Protein AF-A0A3G9IFI9-F1 (afdb_monomer)

Mean predicted aligned error: 17.35 Å

Secondary structure (DSSP, 8-state):
-PPPEE----PPTT-TT--SPPGGGGB-TTS-HHHHHHHHHHHHTPEEEEE-SSPPBPTTT--B--SEEEE-SSEEEETTHHHHHHHH-B---HHHHHHHHHHHHHHHTSPP--HHHHTSPP--GGGTGGGSSS-----PPPPPS-----------PPPPHHHHHHHHHHHHHHSTT-HHHHHHHHTT-STT--PPPHHHHTTS-HHHHHHHHHHHHHHHHHHHHHHHT--

Organism: NCBI:txid1804624

pLDDT: mean 74.8, std 23.51, range [27.64, 98.62]

Structure (mmCIF, N/CA/C/O backbone):
data_AF-A0A3G9IFI9-F1
#
_entry.id   AF-A0A3G9IFI9-F1
#
loop_
_atom_site.group_PDB
_atom_site.id
_atom_site.type_symbol
_atom_site.label_atom_id
_atom_site.label_alt_id
_atom_site.label_comp_id
_atom_site.label_asym_id
_atom_site.label_entity_id
_atom_site.label_seq_id
_atom_site.pdbx_PDB_ins_code
_atom_site.Cartn_x
_atom_site.Cartn_y
_atom_site.Cartn_z
_atom_site.occupancy
_atom_site.B_iso_or_equiv
_atom_site.auth_seq_id
_atom_site.auth_comp_id
_atom_site.auth_asym_id
_atom_site.auth_atom_id
_atom_site.pdbx_PDB_model_num
ATOM 1 N N . MET A 1 1 ? 6.708 -20.722 15.792 1.00 55.25 1 MET A N 1
ATOM 2 C CA . MET A 1 1 ? 6.843 -19.311 15.381 1.00 55.25 1 MET A CA 1
ATOM 3 C C . MET A 1 1 ? 6.499 -19.267 13.911 1.00 55.25 1 MET A C 1
ATOM 5 O O . MET A 1 1 ? 6.960 -20.144 13.193 1.00 55.25 1 MET A O 1
ATOM 9 N N . THR A 1 2 ? 5.607 -18.372 13.504 1.00 77.94 2 THR A N 1
ATOM 10 C CA . THR A 1 2 ? 5.256 -18.193 12.093 1.00 77.94 2 THR A CA 1
ATOM 11 C C . THR A 1 2 ? 6.253 -17.209 11.498 1.00 77.94 2 THR A C 1
ATOM 13 O O . THR A 1 2 ? 6.377 -16.097 12.008 1.00 77.94 2 THR A O 1
ATOM 16 N N . ASP A 1 3 ? 6.990 -17.630 10.474 1.00 92.38 3 ASP A N 1
ATOM 17 C CA . ASP A 1 3 ? 7.971 -16.776 9.806 1.00 92.38 3 ASP A CA 1
ATOM 18 C C . ASP A 1 3 ? 7.266 -15.809 8.847 1.00 92.38 3 ASP A C 1
ATOM 20 O O . ASP A 1 3 ? 6.376 -16.204 8.090 1.00 92.38 3 ASP A O 1
ATOM 24 N N . LEU A 1 4 ? 7.673 -14.537 8.873 1.00 95.62 4 LEU A N 1
ATOM 25 C CA . LEU A 1 4 ? 7.168 -13.513 7.959 1.00 95.62 4 LEU A CA 1
ATOM 26 C C . LEU A 1 4 ? 7.816 -13.656 6.576 1.00 95.62 4 LEU A C 1
ATOM 28 O O . LEU A 1 4 ? 9.033 -13.814 6.461 1.00 95.62 4 LEU A O 1
ATOM 32 N N . ARG A 1 5 ? 7.008 -13.558 5.515 1.00 97.44 5 ARG A N 1
ATOM 33 C CA . ARG A 1 5 ? 7.460 -13.694 4.122 1.00 97.44 5 ARG A CA 1
ATOM 34 C C . ARG A 1 5 ? 7.738 -12.323 3.502 1.00 97.44 5 ARG A C 1
ATOM 36 O O . ARG A 1 5 ? 6.844 -11.487 3.417 1.00 97.44 5 ARG A O 1
ATOM 43 N N . LEU A 1 6 ? 8.960 -12.097 3.026 1.00 97.38 6 LEU A N 1
ATOM 44 C CA . LEU A 1 6 ? 9.307 -10.862 2.314 1.00 97.38 6 LEU A CA 1
ATOM 45 C C . LEU A 1 6 ? 8.691 -10.839 0.908 1.00 97.38 6 LEU A C 1
ATOM 47 O O . LEU A 1 6 ? 8.732 -11.841 0.193 1.00 97.38 6 LEU A O 1
ATOM 51 N N . ILE A 1 7 ? 8.185 -9.681 0.487 1.00 98.06 7 ILE A N 1
ATOM 52 C CA . ILE A 1 7 ? 7.698 -9.441 -0.876 1.00 98.06 7 ILE A CA 1
ATOM 53 C C . ILE A 1 7 ? 8.019 -8.012 -1.331 1.00 98.06 7 ILE A C 1
ATOM 55 O O . ILE A 1 7 ? 8.054 -7.082 -0.532 1.00 98.06 7 ILE A O 1
ATOM 59 N N . GLY A 1 8 ? 8.291 -7.835 -2.628 1.00 96.62 8 GLY A N 1
ATOM 60 C CA . GLY A 1 8 ? 8.548 -6.514 -3.212 1.00 96.62 8 GLY A CA 1
ATOM 61 C C . GLY A 1 8 ? 9.941 -5.943 -2.953 1.00 96.62 8 GLY A C 1
ATOM 62 O O . GLY A 1 8 ? 10.154 -4.741 -3.105 1.00 96.62 8 GLY A O 1
ATOM 63 N N . TYR A 1 9 ? 10.896 -6.793 -2.569 1.00 95.56 9 TYR A N 1
ATOM 64 C CA . TYR A 1 9 ? 12.300 -6.417 -2.452 1.00 95.56 9 TYR A CA 1
ATOM 65 C C . TYR A 1 9 ? 12.977 -6.565 -3.810 1.00 95.56 9 TYR A C 1
ATOM 67 O O . TYR A 1 9 ? 13.076 -7.657 -4.372 1.00 95.56 9 TYR A O 1
ATOM 75 N N . TRP A 1 10 ? 13.423 -5.430 -4.337 1.00 95.19 10 TRP A N 1
ATOM 76 C CA . TRP A 1 10 ? 13.965 -5.307 -5.682 1.00 95.19 10 TRP A CA 1
ATOM 77 C C . TRP A 1 10 ? 15.469 -5.067 -5.655 1.00 95.19 10 TRP A C 1
ATOM 79 O O . TRP A 1 10 ? 15.966 -4.309 -4.814 1.00 95.19 10 TRP A O 1
ATOM 89 N N . ARG A 1 11 ? 16.193 -5.628 -6.630 1.00 92.69 11 ARG A N 1
ATOM 90 C CA . ARG A 1 11 ? 17.611 -5.287 -6.812 1.00 92.69 11 ARG A CA 1
ATOM 91 C C . ARG A 1 11 ? 17.795 -3.812 -7.161 1.00 92.69 11 ARG A C 1
ATOM 93 O O . ARG A 1 11 ? 16.922 -3.182 -7.758 1.00 92.69 11 ARG A O 1
ATOM 100 N N . VAL A 1 12 ? 18.951 -3.262 -6.805 1.00 84.69 12 VAL A N 1
ATOM 101 C CA . VAL A 1 12 ? 19.363 -1.916 -7.222 1.00 84.69 12 VAL A CA 1
ATOM 102 C C . VAL A 1 12 ? 19.781 -1.949 -8.695 1.00 84.69 12 VAL A C 1
ATOM 104 O O . VAL A 1 12 ? 20.362 -2.928 -9.169 1.00 84.69 12 VAL A O 1
ATOM 107 N N . ASN A 1 13 ? 19.473 -0.885 -9.439 1.00 78.12 13 ASN A N 1
ATOM 108 C CA . ASN A 1 13 ? 19.883 -0.769 -10.837 1.00 78.12 13 ASN A CA 1
ATOM 109 C C . ASN A 1 13 ? 21.412 -0.781 -10.940 1.00 78.12 13 ASN A C 1
ATOM 111 O O . ASN A 1 13 ? 22.087 -0.013 -10.262 1.00 78.12 13 ASN A O 1
ATOM 115 N N . GLY A 1 14 ? 21.945 -1.653 -11.797 1.00 73.44 14 GLY A N 1
ATOM 116 C CA . GLY A 1 14 ? 23.389 -1.777 -11.998 1.00 73.44 14 GLY A CA 1
ATOM 117 C C . GLY A 1 14 ? 24.127 -2.589 -10.931 1.00 73.44 14 GLY A C 1
ATOM 118 O O . GLY A 1 14 ? 25.348 -2.653 -11.005 1.00 73.44 14 GLY A O 1
ATOM 119 N N . ASP A 1 15 ? 23.427 -3.230 -9.988 1.00 79.81 15 ASP A N 1
ATOM 120 C CA . ASP A 1 15 ? 24.024 -4.224 -9.091 1.00 79.81 15 ASP A CA 1
ATOM 121 C C . ASP A 1 15 ? 23.835 -5.646 -9.660 1.00 79.81 15 ASP A C 1
ATOM 123 O O . ASP A 1 15 ? 22.762 -6.241 -9.500 1.00 79.81 15 ASP A O 1
ATOM 127 N N . PRO A 1 16 ? 24.846 -6.211 -10.350 1.00 72.75 16 PRO A N 1
ATOM 128 C CA . PRO A 1 16 ? 24.762 -7.557 -10.906 1.00 72.75 16 PRO A CA 1
ATOM 129 C C . PRO A 1 16 ? 24.835 -8.658 -9.838 1.00 72.75 16 PRO A C 1
ATOM 131 O O . PRO A 1 16 ? 24.527 -9.805 -10.150 1.00 72.75 16 PRO A O 1
ATOM 134 N N . ASN A 1 17 ? 25.233 -8.336 -8.602 1.00 77.75 17 ASN A N 1
ATOM 135 C CA . ASN A 1 17 ? 25.440 -9.315 -7.532 1.00 77.75 17 ASN A CA 1
ATOM 136 C C . ASN A 1 17 ? 24.200 -9.507 -6.649 1.00 77.75 17 ASN A C 1
ATOM 138 O O . ASN A 1 17 ? 24.187 -10.374 -5.774 1.00 77.75 17 ASN A O 1
ATOM 142 N N . SER A 1 18 ? 23.150 -8.715 -6.863 1.00 86.44 18 SER A N 1
ATOM 143 C CA . SER A 1 18 ? 21.906 -8.848 -6.117 1.00 86.44 18 SER A CA 1
ATOM 144 C C . SER A 1 18 ? 21.111 -10.077 -6.564 1.00 86.44 18 SER A C 1
ATOM 146 O O . SER A 1 18 ? 20.780 -10.223 -7.741 1.00 86.44 18 SER A O 1
ATOM 148 N N . ALA A 1 19 ? 20.732 -10.925 -5.606 1.00 89.56 19 ALA A N 1
ATOM 149 C CA . ALA A 1 19 ? 19.839 -12.063 -5.838 1.00 89.56 19 ALA A CA 1
ATOM 150 C C . ALA A 1 19 ? 18.360 -11.656 -6.007 1.00 89.56 19 ALA A C 1
ATOM 152 O O . ALA A 1 19 ? 17.526 -12.494 -6.348 1.00 89.56 19 ALA A O 1
ATOM 153 N N . TYR A 1 20 ? 18.016 -10.386 -5.762 1.00 93.25 20 TYR A N 1
ATOM 154 C CA . TYR A 1 20 ? 16.643 -9.903 -5.884 1.00 93.25 20 TYR A CA 1
ATOM 155 C C . TYR A 1 20 ? 16.235 -9.681 -7.352 1.00 93.25 20 TYR A C 1
ATOM 157 O O . TYR A 1 20 ? 17.061 -9.302 -8.189 1.00 93.25 20 TYR A O 1
ATOM 165 N N . PRO A 1 21 ? 14.950 -9.872 -7.695 1.00 94.06 21 PRO A N 1
ATOM 166 C CA . PRO A 1 21 ? 14.456 -9.610 -9.040 1.00 94.06 21 PRO A CA 1
ATOM 167 C C . PRO A 1 21 ? 14.446 -8.111 -9.372 1.00 94.06 21 PRO A C 1
ATOM 169 O O . PRO A 1 21 ? 14.457 -7.243 -8.495 1.00 94.06 21 PRO A O 1
ATOM 172 N N . HIS A 1 22 ? 14.396 -7.803 -10.670 1.00 94.31 22 HIS A N 1
ATOM 173 C CA . HIS A 1 22 ? 14.100 -6.455 -11.155 1.00 94.31 22 HIS A CA 1
ATOM 174 C C . HIS A 1 22 ? 12.586 -6.305 -11.380 1.00 94.31 22 HIS A C 1
ATOM 176 O O . HIS A 1 22 ? 12.011 -7.159 -12.060 1.00 94.31 22 HIS A O 1
ATOM 182 N N . PRO A 1 23 ? 11.941 -5.220 -10.911 1.00 95.94 23 PRO A N 1
ATOM 183 C CA . PRO A 1 23 ? 10.486 -5.068 -10.989 1.00 95.94 23 PRO A CA 1
ATOM 184 C C . PRO A 1 23 ? 9.983 -4.955 -12.431 1.00 95.94 23 PRO A C 1
ATOM 186 O O . PRO A 1 23 ? 8.883 -5.388 -12.739 1.00 95.94 23 PRO A O 1
ATOM 189 N N . GLY A 1 24 ? 10.815 -4.457 -13.352 1.00 95.50 24 GLY A N 1
ATOM 190 C CA . GLY A 1 24 ? 10.468 -4.396 -14.776 1.00 95.50 24 GLY A CA 1
ATOM 191 C C . GLY A 1 24 ? 10.158 -5.757 -15.417 1.00 95.50 24 GLY A C 1
ATOM 192 O O . GLY A 1 24 ? 9.445 -5.801 -16.409 1.00 95.50 24 GLY A O 1
ATOM 193 N N . ALA A 1 25 ? 10.647 -6.867 -14.849 1.00 95.00 25 ALA A N 1
ATOM 194 C CA . ALA A 1 25 ? 10.330 -8.214 -15.339 1.00 95.00 25 ALA A CA 1
ATOM 195 C C . ALA A 1 25 ? 8.940 -8.715 -14.895 1.00 95.00 25 ALA A C 1
ATOM 197 O O . ALA A 1 25 ? 8.537 -9.808 -15.274 1.00 95.00 25 ALA A O 1
ATOM 198 N N . TRP A 1 26 ? 8.241 -7.932 -14.074 1.00 97.69 26 TRP A N 1
ATOM 199 C CA . TRP A 1 26 ? 6.966 -8.276 -13.449 1.00 97.69 26 TRP A CA 1
ATOM 200 C C . TRP A 1 26 ? 5.837 -7.345 -13.917 1.00 97.69 26 TRP A C 1
ATOM 202 O O . TRP A 1 26 ? 4.743 -7.382 -13.368 1.00 97.69 26 TRP A O 1
ATOM 212 N N . ILE A 1 27 ? 6.094 -6.488 -14.911 1.00 98.38 27 ILE A N 1
ATOM 213 C CA . ILE A 1 27 ? 5.086 -5.592 -15.488 1.00 98.38 27 ILE A CA 1
ATOM 214 C C . ILE A 1 27 ? 4.096 -6.416 -16.321 1.00 98.38 27 ILE A C 1
ATOM 216 O O . ILE A 1 27 ? 4.490 -7.067 -17.288 1.00 98.38 27 ILE A O 1
ATOM 220 N N . ASP A 1 28 ? 2.813 -6.333 -15.975 1.00 98.00 28 ASP A N 1
ATOM 221 C CA . ASP A 1 28 ? 1.697 -6.943 -16.698 1.00 98.00 28 ASP A CA 1
ATOM 222 C C . ASP A 1 28 ? 0.641 -5.870 -17.009 1.00 98.00 28 ASP A C 1
ATOM 224 O O . ASP A 1 28 ? -0.204 -5.532 -16.182 1.00 98.00 28 ASP A O 1
ATOM 228 N N . LEU A 1 29 ? 0.695 -5.313 -18.223 1.00 96.38 29 LEU A N 1
ATOM 229 C CA . LEU A 1 29 ? -0.259 -4.291 -18.678 1.00 96.38 29 LEU A CA 1
ATOM 230 C C . LEU A 1 29 ? -1.657 -4.857 -18.969 1.00 96.38 29 LEU A C 1
ATOM 232 O O . LEU A 1 29 ? -2.594 -4.082 -19.145 1.00 96.38 29 LEU A O 1
ATOM 236 N N . ALA A 1 30 ? -1.794 -6.183 -19.047 1.00 97.19 30 ALA A N 1
ATOM 237 C CA . ALA A 1 30 ? -3.074 -6.857 -19.223 1.00 97.19 30 ALA A CA 1
ATOM 238 C C . ALA A 1 30 ? -3.719 -7.240 -17.880 1.00 97.19 30 ALA A C 1
ATOM 240 O O . ALA A 1 30 ? -4.805 -7.822 -17.872 1.00 97.19 30 ALA A O 1
ATOM 241 N N . TRP A 1 31 ? -3.069 -6.928 -16.753 1.00 97.25 31 TRP A N 1
ATOM 242 C CA . TRP A 1 31 ? -3.613 -7.187 -15.429 1.00 97.25 31 TRP A CA 1
ATOM 243 C C . TRP A 1 31 ? -4.904 -6.391 -15.212 1.00 97.25 31 TRP A C 1
ATOM 245 O O . TRP A 1 31 ? -4.944 -5.177 -15.428 1.00 97.25 31 TRP A O 1
ATOM 255 N N . ASP A 1 32 ? -5.959 -7.088 -14.787 1.00 96.94 32 ASP A N 1
ATOM 256 C CA . ASP A 1 32 ? -7.260 -6.494 -14.501 1.00 96.94 32 ASP A CA 1
ATOM 257 C C . ASP A 1 32 ? -7.134 -5.292 -13.554 1.00 96.94 32 ASP A C 1
ATOM 259 O O . ASP A 1 32 ? -6.560 -5.374 -12.466 1.00 96.94 32 ASP A O 1
ATOM 263 N N . SER A 1 33 ? -7.690 -4.152 -13.972 1.00 95.44 33 SER A N 1
ATOM 264 C CA . SER A 1 33 ? -7.517 -2.890 -13.255 1.00 95.44 33 SER A CA 1
ATOM 265 C C . SER A 1 33 ? -8.184 -2.886 -11.883 1.00 95.44 33 SER A C 1
ATOM 267 O O . SER A 1 33 ? -7.732 -2.160 -11.000 1.00 95.44 33 SER A O 1
ATOM 269 N N . ARG A 1 34 ? -9.256 -3.669 -11.695 1.00 95.00 34 ARG A N 1
ATOM 270 C CA . ARG A 1 34 ? -9.962 -3.751 -10.414 1.00 95.00 34 ARG A CA 1
ATOM 271 C C . ARG A 1 34 ? -9.165 -4.593 -9.424 1.00 95.00 34 ARG A C 1
ATOM 273 O O . ARG A 1 34 ? -8.939 -4.129 -8.311 1.00 95.00 34 ARG A O 1
ATOM 280 N N . GLU A 1 35 ? -8.701 -5.776 -9.828 1.00 96.88 35 GLU A N 1
ATOM 281 C CA . GLU A 1 35 ? -7.815 -6.612 -9.005 1.00 96.88 35 GLU A CA 1
ATOM 282 C C . GLU A 1 35 ? -6.538 -5.846 -8.634 1.00 96.88 35 GLU A C 1
ATOM 284 O O . GLU A 1 35 ? -6.168 -5.787 -7.461 1.00 96.88 35 GLU A O 1
ATOM 289 N N . ARG A 1 36 ? -5.919 -5.163 -9.606 1.00 97.88 36 ARG A N 1
ATOM 290 C CA . ARG A 1 36 ? -4.747 -4.310 -9.374 1.00 97.88 36 ARG A CA 1
ATOM 291 C C . ARG A 1 36 ? -5.015 -3.226 -8.330 1.00 97.88 36 ARG A C 1
ATOM 293 O O . ARG A 1 36 ? -4.209 -3.060 -7.421 1.00 97.88 36 ARG A O 1
ATOM 300 N N . HIS A 1 37 ? -6.146 -2.526 -8.431 1.00 96.50 37 HIS A N 1
ATOM 301 C CA . HIS A 1 37 ? -6.514 -1.474 -7.482 1.00 96.50 37 HIS A CA 1
ATOM 302 C C . HIS A 1 37 ? -6.741 -2.013 -6.061 1.00 96.50 37 HIS A C 1
ATOM 304 O O . HIS A 1 37 ? -6.298 -1.396 -5.095 1.00 96.50 37 HIS A O 1
ATOM 310 N N . ILE A 1 38 ? -7.369 -3.187 -5.926 1.00 97.62 38 ILE A N 1
ATOM 311 C CA . ILE A 1 38 ? -7.525 -3.866 -4.629 1.00 97.62 38 ILE A CA 1
ATOM 312 C C . ILE A 1 38 ? -6.149 -4.177 -4.029 1.00 97.62 38 ILE A C 1
ATOM 314 O O . ILE A 1 38 ? -5.915 -3.912 -2.849 1.00 97.62 38 ILE A O 1
ATOM 318 N N . VAL A 1 39 ? -5.218 -4.695 -4.838 1.00 98.62 39 VAL A N 1
ATOM 319 C CA . VAL A 1 39 ? -3.860 -5.016 -4.381 1.00 98.62 39 VAL A CA 1
ATOM 320 C C . VAL A 1 39 ? -3.068 -3.764 -3.995 1.00 98.62 39 VAL A C 1
ATOM 322 O O . VAL A 1 39 ? -2.447 -3.753 -2.933 1.00 98.62 39 VAL A O 1
ATOM 325 N N . GLY A 1 40 ? -3.110 -2.703 -4.803 1.00 98.38 40 GLY A N 1
ATOM 326 C CA . GLY A 1 40 ? -2.456 -1.426 -4.496 1.00 98.38 40 GLY A CA 1
ATOM 327 C C . GLY A 1 40 ? -2.978 -0.802 -3.199 1.00 98.38 40 GLY A C 1
ATOM 328 O O . GLY A 1 40 ? -2.195 -0.485 -2.297 1.00 98.38 40 GLY A O 1
ATOM 329 N N . GLY A 1 41 ? -4.307 -0.741 -3.050 1.00 98.19 41 GLY A N 1
ATOM 330 C CA . GLY A 1 41 ? -4.973 -0.257 -1.841 1.00 98.19 41 GLY A CA 1
ATOM 331 C C . GLY A 1 41 ? -4.578 -1.054 -0.598 1.00 98.19 41 GLY A C 1
ATOM 332 O O . GLY A 1 41 ? -4.157 -0.471 0.402 1.00 98.19 41 GLY A O 1
ATOM 333 N N . TYR A 1 42 ? -4.609 -2.385 -0.683 1.00 98.50 42 TYR A N 1
ATOM 334 C CA . TYR A 1 42 ? -4.180 -3.267 0.401 1.00 98.50 42 TYR A CA 1
ATOM 335 C C . TYR A 1 42 ? -2.733 -3.003 0.842 1.00 98.50 42 TYR A C 1
ATOM 337 O O . TYR A 1 42 ? -2.455 -2.871 2.034 1.00 98.50 42 TYR A O 1
ATOM 345 N N . LEU A 1 43 ? -1.807 -2.890 -0.116 1.00 98.62 43 LEU A N 1
ATOM 346 C CA . LEU A 1 43 ? -0.393 -2.631 0.162 1.00 98.62 43 LEU A CA 1
ATOM 347 C C . LEU A 1 43 ? -0.175 -1.276 0.840 1.00 98.62 43 LEU A C 1
ATOM 349 O O . LEU A 1 43 ? 0.669 -1.184 1.731 1.00 98.62 43 LEU A O 1
ATOM 353 N N . SER A 1 44 ? -0.932 -0.251 0.438 1.00 97.88 44 SER A N 1
ATOM 354 C CA . SER A 1 44 ? -0.863 1.096 1.020 1.00 97.88 44 SER A CA 1
ATOM 355 C C . SER A 1 44 ? -1.427 1.183 2.444 1.00 97.88 44 SER A C 1
ATOM 357 O O . SER A 1 44 ? -1.020 2.051 3.209 1.00 97.88 44 SER A O 1
ATOM 359 N N . ALA A 1 45 ? -2.322 0.264 2.818 1.00 97.31 45 ALA A N 1
ATOM 360 C CA . ALA A 1 45 ? -3.008 0.239 4.110 1.00 97.31 45 ALA A CA 1
ATOM 361 C C . ALA A 1 45 ? -2.353 -0.709 5.136 1.00 97.31 45 ALA A C 1
ATOM 363 O O . ALA A 1 45 ? -2.956 -1.048 6.157 1.00 97.31 45 ALA A O 1
ATOM 364 N N . GLY A 1 46 ? -1.136 -1.185 4.858 1.00 97.38 46 GLY A N 1
ATOM 365 C CA . GLY A 1 46 ? -0.425 -2.113 5.731 1.00 97.38 46 GLY A CA 1
ATOM 366 C C . GLY A 1 46 ? -0.106 -1.529 7.112 1.00 97.38 46 GLY A C 1
ATOM 367 O O . GLY A 1 46 ? -0.006 -0.320 7.308 1.00 97.38 46 GLY A O 1
ATOM 368 N N . THR A 1 47 ? 0.090 -2.407 8.097 1.00 98.19 47 THR A N 1
ATOM 369 C CA . THR A 1 47 ? 0.531 -1.984 9.433 1.00 98.19 47 THR A CA 1
ATOM 370 C C . THR A 1 47 ? 2.020 -1.673 9.397 1.00 98.19 47 THR A C 1
ATOM 372 O O . THR A 1 47 ? 2.805 -2.512 8.960 1.00 98.19 47 THR A O 1
ATOM 375 N N . VAL A 1 48 ? 2.429 -0.502 9.892 1.00 98.06 48 VAL A N 1
ATOM 376 C CA . VAL A 1 48 ? 3.847 -0.125 9.983 1.00 98.06 48 VAL A CA 1
ATOM 377 C C . VAL A 1 48 ? 4.600 -1.135 10.850 1.00 98.06 48 VAL A C 1
ATOM 379 O O . VAL A 1 48 ? 4.339 -1.257 12.046 1.00 98.06 48 VAL A O 1
ATOM 382 N N . LEU A 1 49 ? 5.555 -1.843 10.249 1.00 97.56 49 LEU A N 1
ATOM 383 C CA . LEU A 1 49 ? 6.455 -2.753 10.948 1.00 97.56 49 LEU A CA 1
ATOM 384 C C . LEU A 1 49 ? 7.711 -2.016 11.421 1.00 97.56 49 LEU A C 1
ATOM 386 O O . LEU A 1 49 ? 8.115 -2.159 12.576 1.00 97.56 49 LEU A O 1
ATOM 390 N N . ARG A 1 50 ? 8.345 -1.246 10.525 1.00 96.75 50 ARG A N 1
ATOM 391 C CA . ARG A 1 50 ? 9.596 -0.505 10.769 1.00 96.75 50 ARG A CA 1
ATOM 392 C C . ARG A 1 50 ? 9.653 0.767 9.928 1.00 96.75 50 ARG A C 1
ATOM 394 O O . ARG A 1 50 ? 9.057 0.827 8.861 1.00 96.75 50 ARG A O 1
ATOM 401 N N . ALA A 1 51 ? 10.419 1.751 10.391 1.00 96.56 51 ALA A N 1
ATOM 402 C CA . ALA A 1 51 ? 10.720 2.978 9.659 1.00 96.56 51 ALA A CA 1
ATOM 403 C C . ALA A 1 51 ? 12.225 3.273 9.704 1.00 96.56 51 ALA A C 1
ATOM 405 O O . ALA A 1 51 ? 12.903 2.939 10.678 1.00 96.56 51 ALA A O 1
ATOM 406 N N . TYR A 1 52 ? 12.736 3.899 8.647 1.00 93.31 52 TYR A N 1
ATOM 407 C CA . TYR A 1 52 ? 14.154 4.179 8.438 1.00 93.31 52 TYR A CA 1
ATOM 408 C C . TYR A 1 52 ? 14.382 5.671 8.152 1.00 93.31 52 TYR A C 1
ATOM 410 O O . TYR A 1 52 ? 13.485 6.377 7.701 1.00 93.31 52 TYR A O 1
ATOM 418 N N . MET A 1 53 ? 15.603 6.167 8.381 1.00 90.38 53 MET A N 1
ATOM 419 C CA . MET A 1 53 ? 15.965 7.581 8.158 1.00 90.38 53 MET A CA 1
ATOM 420 C C . MET A 1 53 ? 16.419 7.873 6.713 1.00 90.38 53 MET A C 1
ATOM 422 O O . MET A 1 53 ? 17.302 8.698 6.490 1.00 90.38 53 MET A O 1
ATOM 426 N N . GLY A 1 54 ? 15.856 7.180 5.722 1.00 88.12 54 GLY A N 1
ATOM 427 C CA . GLY A 1 54 ? 16.222 7.343 4.314 1.00 88.12 54 GLY A CA 1
ATOM 428 C C . GLY A 1 54 ? 15.143 6.828 3.366 1.00 88.12 54 GLY A C 1
ATOM 429 O O . GLY A 1 54 ? 14.383 5.930 3.717 1.00 88.12 54 GLY A O 1
ATOM 430 N N . PHE A 1 55 ? 15.092 7.400 2.162 1.00 87.88 55 PHE A N 1
ATOM 431 C CA . PHE A 1 55 ? 14.112 7.034 1.139 1.00 87.88 55 PHE A CA 1
ATOM 432 C C . PHE A 1 55 ? 14.667 5.990 0.174 1.00 87.88 55 PHE A C 1
ATOM 434 O O . PHE A 1 55 ? 15.820 6.058 -0.257 1.00 87.88 55 PHE A O 1
ATOM 441 N N . SER A 1 56 ? 13.815 5.051 -0.219 1.00 87.81 56 SER A N 1
ATOM 442 C CA . SER A 1 56 ? 14.099 4.106 -1.295 1.00 87.81 56 SER A CA 1
ATOM 443 C C . SER A 1 56 ? 13.544 4.665 -2.610 1.00 87.81 56 SER A C 1
ATOM 445 O O . SER A 1 56 ? 12.358 4.963 -2.654 1.00 87.81 56 SER A O 1
ATOM 447 N N . PRO A 1 57 ? 14.324 4.833 -3.694 1.00 93.44 57 PRO A N 1
ATOM 448 C CA . PRO A 1 57 ? 13.785 5.322 -4.967 1.00 93.44 57 PRO A CA 1
ATOM 449 C C . PRO A 1 57 ? 13.057 4.219 -5.754 1.00 93.44 57 PRO A C 1
ATOM 451 O O . PRO A 1 57 ? 13.434 3.049 -5.704 1.00 93.44 57 PRO A O 1
ATOM 454 N N . CYS A 1 58 ? 12.046 4.549 -6.550 1.00 95.94 58 CYS A N 1
ATOM 455 C CA . CYS A 1 58 ? 11.446 3.603 -7.485 1.00 95.94 58 CYS A CA 1
ATOM 456 C C . CYS A 1 58 ? 12.484 3.172 -8.536 1.00 95.94 58 CYS A C 1
ATOM 458 O O . CYS A 1 58 ? 13.114 4.010 -9.176 1.00 95.94 58 CYS A O 1
ATOM 460 N N . ARG A 1 59 ? 12.662 1.863 -8.752 1.00 94.94 59 ARG A N 1
ATOM 461 C CA . ARG A 1 59 ? 13.645 1.330 -9.720 1.00 94.94 59 ARG A CA 1
ATOM 462 C C . ARG A 1 59 ? 13.229 1.543 -11.181 1.00 94.94 59 ARG A C 1
ATOM 464 O O . ARG A 1 59 ? 14.064 1.367 -12.064 1.00 94.94 59 ARG A O 1
ATOM 471 N N . ILE A 1 60 ? 11.971 1.919 -11.423 1.00 94.94 60 ILE A N 1
ATOM 472 C CA . ILE A 1 60 ? 11.411 2.166 -12.758 1.00 94.94 60 ILE A CA 1
ATOM 473 C C . ILE A 1 60 ? 11.416 3.668 -13.075 1.00 94.94 60 ILE A C 1
ATOM 475 O O . ILE A 1 60 ? 12.000 4.065 -14.078 1.00 94.94 60 ILE A O 1
ATOM 479 N N . CYS A 1 61 ? 10.818 4.511 -12.223 1.00 95.38 61 CYS A N 1
ATOM 480 C CA . CYS A 1 61 ? 10.676 5.950 -12.494 1.00 95.38 61 CYS A CA 1
ATOM 481 C C . CYS A 1 61 ? 11.580 6.873 -11.656 1.00 95.38 61 CYS A C 1
ATOM 483 O O . CYS A 1 61 ? 11.599 8.079 -11.886 1.00 95.38 61 CYS A O 1
ATOM 485 N N . GLY A 1 62 ? 12.309 6.343 -10.669 1.00 94.38 62 GLY A N 1
ATOM 486 C CA . GLY A 1 62 ? 13.257 7.106 -9.849 1.00 94.38 62 GLY A CA 1
ATOM 487 C C . GLY A 1 62 ? 12.654 7.968 -8.733 1.00 94.38 62 GLY A C 1
ATOM 488 O O . GLY A 1 62 ? 13.415 8.533 -7.953 1.00 94.38 62 GLY A O 1
ATOM 489 N N . ARG A 1 63 ? 11.323 8.072 -8.610 1.00 94.25 63 ARG A N 1
ATOM 490 C CA . ARG A 1 63 ? 10.673 8.859 -7.542 1.00 94.25 63 ARG A CA 1
ATOM 491 C C . ARG A 1 63 ? 10.961 8.289 -6.153 1.00 94.25 63 ARG A C 1
ATOM 493 O O . ARG A 1 63 ? 11.140 7.082 -6.010 1.00 94.25 63 ARG A O 1
ATOM 500 N N . ASN A 1 64 ? 10.953 9.137 -5.126 1.00 93.88 64 ASN A N 1
ATOM 501 C CA . ASN A 1 64 ? 11.022 8.677 -3.737 1.00 93.88 64 ASN A CA 1
ATOM 502 C C . ASN A 1 64 ? 9.837 7.750 -3.443 1.00 93.88 64 ASN A C 1
ATOM 504 O O . ASN A 1 64 ? 8.695 8.103 -3.723 1.00 93.88 64 ASN A O 1
ATOM 508 N N . ASN A 1 65 ? 10.124 6.572 -2.898 1.00 92.69 65 ASN A N 1
ATOM 509 C CA . ASN A 1 65 ? 9.194 5.451 -2.821 1.00 92.69 65 ASN A CA 1
ATOM 510 C C . ASN A 1 65 ? 9.153 4.851 -1.406 1.00 92.69 65 ASN A C 1
ATOM 512 O O . ASN A 1 65 ? 9.329 3.646 -1.209 1.00 92.69 65 ASN A O 1
ATOM 516 N N . GLY A 1 66 ? 8.966 5.733 -0.425 1.00 93.44 66 GLY A N 1
ATOM 517 C CA . GLY A 1 66 ? 8.813 5.384 0.984 1.00 93.44 66 GLY A CA 1
ATOM 518 C C . GLY A 1 66 ? 10.119 5.210 1.762 1.00 93.44 66 GLY A C 1
ATOM 519 O O . GLY A 1 66 ? 11.217 5.120 1.198 1.00 93.44 66 GLY A O 1
ATOM 520 N N . ALA A 1 67 ? 9.967 5.190 3.084 1.00 95.44 67 ALA A N 1
ATOM 521 C CA . ALA A 1 67 ? 11.019 5.012 4.086 1.00 95.44 67 ALA A CA 1
ATOM 522 C C . ALA A 1 67 ? 10.627 3.993 5.177 1.00 95.44 67 ALA A C 1
ATOM 524 O O . ALA A 1 67 ? 11.362 3.816 6.151 1.00 95.44 67 ALA A O 1
ATOM 525 N N . ALA A 1 68 ? 9.481 3.322 5.031 1.00 97.56 68 ALA A N 1
ATOM 526 C CA . ALA A 1 68 ? 8.989 2.318 5.967 1.00 97.56 68 ALA A CA 1
ATOM 527 C C . ALA A 1 68 ? 8.828 0.923 5.340 1.00 97.56 68 ALA A C 1
ATOM 529 O O . ALA A 1 68 ? 8.865 0.738 4.122 1.00 97.56 68 ALA A O 1
ATOM 530 N N . GLU A 1 69 ? 8.640 -0.066 6.210 1.00 98.25 69 GLU A N 1
ATOM 531 C CA . GLU A 1 69 ? 8.185 -1.416 5.889 1.00 98.25 69 GLU A CA 1
ATOM 532 C C . GLU A 1 69 ? 6.839 -1.661 6.561 1.00 98.25 69 GLU A C 1
ATOM 534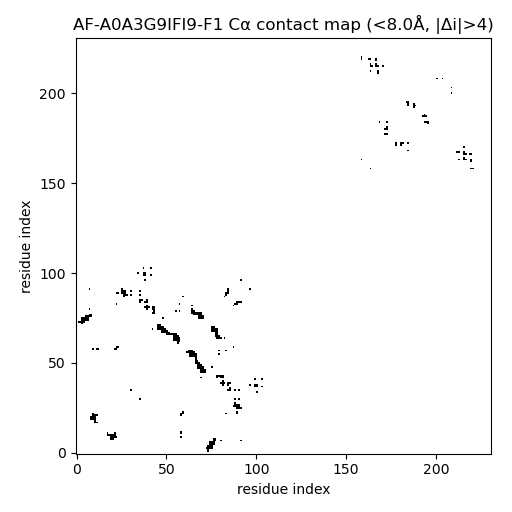 O O . GLU A 1 69 ? 6.654 -1.327 7.736 1.00 98.25 69 GLU A O 1
ATOM 539 N N . TYR A 1 70 ? 5.916 -2.264 5.822 1.00 98.62 70 TYR A N 1
ATOM 540 C CA . TYR A 1 70 ? 4.576 -2.615 6.267 1.00 98.62 70 TYR A CA 1
ATOM 541 C C . TYR A 1 70 ? 4.405 -4.133 6.372 1.00 98.62 70 TYR A C 1
ATOM 543 O O . TYR A 1 70 ? 5.180 -4.909 5.810 1.00 98.62 70 TYR A O 1
ATOM 551 N N . THR A 1 71 ? 3.384 -4.558 7.113 1.00 98.38 71 THR A N 1
ATOM 552 C CA . THR A 1 71 ? 3.011 -5.962 7.291 1.00 98.38 71 THR A CA 1
ATOM 553 C C . THR A 1 71 ? 1.505 -6.137 7.494 1.00 98.38 71 THR A C 1
ATOM 555 O O . THR A 1 71 ? 0.807 -5.217 7.923 1.00 98.38 71 THR A O 1
ATOM 558 N N . ASP A 1 72 ? 1.011 -7.349 7.247 1.00 97.50 72 ASP A N 1
ATOM 559 C CA . ASP A 1 72 ? -0.309 -7.836 7.672 1.00 97.50 72 ASP A CA 1
ATOM 560 C C . ASP A 1 72 ? -0.231 -8.989 8.692 1.00 97.50 72 ASP A C 1
ATOM 562 O O . ASP A 1 72 ? -1.244 -9.617 9.009 1.00 97.50 72 ASP A O 1
ATOM 566 N N . GLY A 1 73 ? 0.977 -9.300 9.174 1.00 96.62 73 GLY A N 1
ATOM 567 C CA . GLY A 1 73 ? 1.270 -10.451 10.028 1.00 96.62 73 GLY A CA 1
ATOM 568 C C . GLY A 1 73 ? 1.602 -11.750 9.280 1.00 96.62 73 GLY A C 1
ATOM 569 O O . GLY A 1 73 ? 1.927 -12.737 9.935 1.00 96.62 73 GLY A O 1
ATOM 570 N N . THR A 1 74 ? 1.562 -11.765 7.942 1.00 97.38 74 THR A N 1
ATOM 571 C CA . THR A 1 74 ? 1.998 -12.899 7.099 1.00 97.38 74 THR A CA 1
ATOM 572 C C . THR A 1 74 ? 3.128 -12.488 6.158 1.00 97.38 74 THR A C 1
ATOM 574 O O . THR A 1 74 ? 4.147 -13.177 6.056 1.00 97.38 74 THR A O 1
ATOM 577 N N . TYR A 1 75 ? 2.965 -11.345 5.494 1.00 98.50 75 TYR A N 1
ATOM 578 C CA . TYR A 1 75 ? 3.937 -10.758 4.583 1.00 98.50 75 TYR A CA 1
ATOM 579 C C . TYR A 1 75 ? 4.538 -9.481 5.160 1.00 98.50 75 TYR A C 1
ATOM 581 O O . TYR A 1 75 ? 3.936 -8.806 5.997 1.00 98.50 75 TYR A O 1
ATOM 589 N N . VAL A 1 76 ? 5.735 -9.145 4.689 1.00 98.44 76 VAL A N 1
ATOM 590 C CA . VAL A 1 76 ? 6.404 -7.869 4.946 1.00 98.44 76 VAL A CA 1
ATOM 591 C C . VAL A 1 76 ? 6.845 -7.282 3.620 1.00 98.44 76 VAL A C 1
ATOM 593 O O . VAL A 1 76 ? 7.410 -7.993 2.783 1.00 98.44 76 VAL A O 1
ATOM 596 N N . TRP A 1 77 ? 6.584 -5.994 3.429 1.00 98.44 77 TRP A N 1
ATOM 597 C CA . TRP A 1 77 ? 6.903 -5.293 2.194 1.00 98.44 77 TRP A CA 1
ATOM 598 C C . TRP A 1 77 ? 7.361 -3.856 2.441 1.00 98.44 77 TRP A C 1
ATOM 600 O O . TRP A 1 77 ? 6.970 -3.249 3.437 1.00 98.44 77 TRP A O 1
ATOM 610 N N . PRO A 1 78 ? 8.154 -3.270 1.529 1.00 97.94 78 PRO A N 1
ATOM 611 C CA . PRO A 1 78 ? 8.444 -1.842 1.558 1.00 97.94 78 PRO A CA 1
ATOM 612 C C . PRO A 1 78 ? 7.173 -1.016 1.326 1.00 97.94 78 PRO A C 1
ATOM 614 O O . PRO A 1 78 ? 6.375 -1.356 0.456 1.00 97.94 78 PRO A O 1
ATOM 617 N N . GLU A 1 79 ? 7.034 0.108 2.027 1.00 98.00 79 GLU A N 1
ATOM 618 C CA . GLU A 1 79 ? 5.935 1.080 1.883 1.00 98.00 79 GLU A CA 1
ATOM 619 C C . GLU A 1 79 ? 5.628 1.406 0.414 1.00 98.00 79 GLU A C 1
ATOM 621 O O . GLU A 1 79 ? 4.482 1.362 -0.024 1.00 98.00 79 GLU A O 1
ATOM 626 N N . GLY A 1 80 ? 6.668 1.644 -0.386 1.00 97.31 80 GLY A N 1
ATOM 627 C CA . GLY A 1 80 ? 6.532 1.960 -1.803 1.00 97.31 80 GLY A CA 1
ATOM 628 C C . GLY A 1 80 ? 6.159 0.790 -2.720 1.00 97.31 80 GLY A C 1
ATOM 629 O O . GLY A 1 80 ? 6.251 0.932 -3.940 1.00 97.31 80 GLY A O 1
ATOM 630 N N . LEU A 1 81 ? 5.805 -0.392 -2.205 1.00 98.56 81 LEU A N 1
ATOM 631 C CA . LEU A 1 81 ? 5.391 -1.508 -3.060 1.00 98.56 81 LEU A CA 1
ATOM 632 C C . LEU A 1 81 ? 4.086 -1.202 -3.814 1.00 98.56 81 LEU A C 1
ATOM 634 O O . LEU A 1 81 ? 3.972 -1.578 -4.980 1.00 98.56 81 LEU A O 1
ATOM 638 N N . SER A 1 82 ? 3.153 -0.471 -3.194 1.00 98.25 82 SER A N 1
ATOM 639 C CA . SER A 1 82 ? 1.900 -0.026 -3.831 1.00 98.25 82 SER A CA 1
ATOM 640 C C . SER A 1 82 ? 2.161 0.788 -5.100 1.00 98.25 82 SER A C 1
ATOM 642 O O . SER A 1 82 ? 1.583 0.503 -6.142 1.00 98.25 82 SER A O 1
ATOM 644 N N . HIS A 1 83 ? 3.136 1.699 -5.073 1.00 98.19 83 HIS A N 1
ATOM 645 C CA . HIS A 1 83 ? 3.525 2.498 -6.237 1.00 98.19 83 HIS A CA 1
ATOM 646 C C . HIS A 1 83 ? 3.926 1.640 -7.451 1.00 98.19 83 HIS A C 1
ATOM 648 O O . HIS A 1 83 ? 3.573 1.970 -8.580 1.00 98.19 83 HIS A O 1
ATOM 654 N N . TYR A 1 84 ? 4.625 0.515 -7.251 1.00 98.50 84 TYR A N 1
ATOM 655 C CA . TYR A 1 84 ? 4.952 -0.392 -8.360 1.00 98.50 84 TYR A CA 1
ATOM 656 C C . TYR A 1 84 ? 3.701 -1.043 -8.962 1.00 98.50 84 TYR A C 1
ATOM 658 O O . TYR A 1 84 ? 3.627 -1.227 -10.178 1.00 98.50 84 TYR A O 1
ATOM 666 N N . VAL A 1 85 ? 2.731 -1.400 -8.121 1.00 98.50 85 VAL A N 1
ATOM 667 C CA . VAL A 1 85 ? 1.462 -1.996 -8.551 1.00 98.50 85 VAL A CA 1
ATOM 668 C C . VAL A 1 85 ? 0.635 -0.963 -9.316 1.00 98.50 85 VAL A C 1
ATOM 670 O O . VAL A 1 85 ? 0.268 -1.212 -10.463 1.00 98.50 85 VAL A O 1
ATOM 673 N N . ASP A 1 86 ? 0.417 0.210 -8.729 1.00 97.62 86 ASP A N 1
ATOM 674 C CA . ASP A 1 86 ? -0.505 1.219 -9.251 1.00 97.62 86 ASP A CA 1
ATOM 675 C C . ASP A 1 86 ? 0.047 1.951 -10.482 1.00 97.62 86 ASP A C 1
ATOM 677 O O . ASP A 1 86 ? -0.631 2.039 -11.506 1.00 97.62 86 ASP A O 1
ATOM 681 N N . GLU A 1 87 ? 1.298 2.417 -10.425 1.00 97.75 87 GLU A N 1
ATOM 682 C CA . GLU A 1 87 ? 1.887 3.274 -11.468 1.00 97.75 87 GLU A CA 1
ATOM 683 C C . GLU A 1 87 ? 2.638 2.487 -12.546 1.00 97.75 87 GLU A C 1
ATOM 685 O O . GLU A 1 87 ? 2.893 2.986 -13.645 1.00 97.75 87 GLU A O 1
ATOM 690 N N . HIS A 1 88 ? 3.049 1.254 -12.241 1.00 98.12 88 HIS A N 1
ATOM 691 C CA . HIS A 1 88 ? 3.893 0.457 -13.134 1.00 98.12 88 HIS A CA 1
A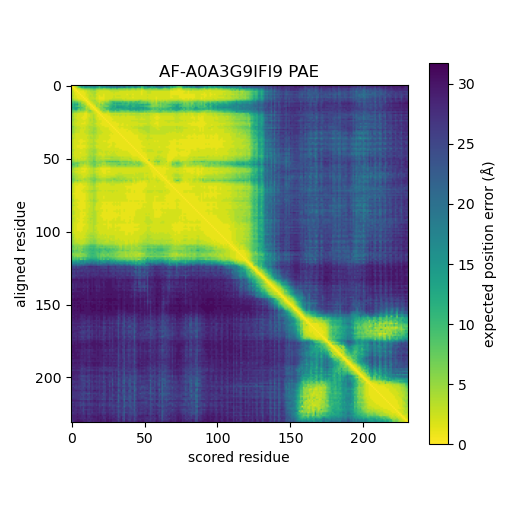TOM 692 C C . HIS A 1 88 ? 3.298 -0.900 -13.502 1.00 98.12 88 HIS A C 1
ATOM 694 O O . HIS A 1 88 ? 3.922 -1.635 -14.263 1.00 98.12 88 HIS A O 1
ATOM 700 N N . SER A 1 89 ? 2.086 -1.221 -13.031 1.00 98.31 89 SER A N 1
ATOM 701 C CA . SER A 1 89 ? 1.417 -2.501 -13.309 1.00 98.31 89 SER A CA 1
ATOM 702 C C . SER A 1 89 ? 2.288 -3.714 -12.977 1.00 98.31 89 SER A C 1
ATOM 704 O O . SER A 1 89 ? 2.246 -4.727 -13.672 1.00 98.31 89 SER A O 1
ATOM 706 N N . VAL A 1 90 ? 3.119 -3.610 -11.935 1.00 98.50 90 VAL A N 1
ATOM 707 C CA . VAL A 1 90 ? 3.936 -4.728 -11.458 1.00 98.50 90 VAL A CA 1
ATOM 708 C C . VAL A 1 90 ? 3.018 -5.742 -10.787 1.00 98.50 90 VAL A C 1
ATOM 710 O O . VAL A 1 90 ? 2.551 -5.520 -9.671 1.00 98.50 90 VAL A O 1
ATOM 713 N N . ARG A 1 91 ? 2.761 -6.860 -11.463 1.00 98.38 91 ARG A N 1
ATOM 714 C CA . ARG A 1 91 ? 1.915 -7.939 -10.962 1.00 98.38 91 ARG A CA 1
ATOM 715 C C . ARG A 1 91 ? 2.717 -8.880 -10.082 1.00 98.38 91 ARG A C 1
ATOM 717 O O . ARG A 1 91 ? 3.627 -9.552 -10.549 1.00 98.38 91 ARG A O 1
ATOM 724 N N . LEU A 1 92 ? 2.370 -8.908 -8.800 1.00 98.38 92 LEU A N 1
ATOM 725 C CA . LEU A 1 92 ? 3.004 -9.729 -7.764 1.00 98.38 92 LEU A CA 1
ATOM 726 C C . LEU A 1 92 ? 2.684 -11.232 -7.934 1.00 98.38 92 LEU A C 1
ATOM 728 O O . LEU A 1 92 ? 1.820 -11.576 -8.744 1.00 98.38 92 LEU A O 1
ATOM 732 N N . PRO A 1 93 ? 3.357 -12.151 -7.202 1.00 98.12 93 PRO A N 1
ATOM 733 C CA . PRO A 1 93 ? 3.091 -13.582 -7.323 1.00 98.12 93 PRO A CA 1
ATOM 734 C C . PRO A 1 93 ? 1.603 -13.897 -7.109 1.00 98.12 93 PRO A C 1
ATOM 736 O O . PRO A 1 93 ? 1.013 -13.340 -6.179 1.00 98.12 93 PRO A O 1
ATOM 739 N N . PRO A 1 94 ? 1.008 -14.822 -7.886 1.00 98.06 94 PRO A N 1
ATOM 740 C CA . PRO A 1 94 ? -0.412 -15.158 -7.765 1.00 98.06 94 PRO A CA 1
ATOM 741 C C . PRO A 1 94 ? -0.832 -15.531 -6.339 1.00 98.06 94 PRO A C 1
ATOM 743 O O . PRO A 1 94 ? -1.858 -15.068 -5.863 1.00 98.06 94 PRO A O 1
ATOM 746 N N . GLU A 1 95 ? 0.016 -16.262 -5.606 1.00 98.31 95 GLU A N 1
ATOM 747 C CA . GLU A 1 95 ? -0.246 -16.628 -4.204 1.00 98.31 95 GLU A CA 1
ATOM 748 C C . GLU A 1 95 ? -0.470 -15.418 -3.281 1.00 98.31 95 GLU A C 1
ATOM 750 O O . GLU A 1 95 ? -1.252 -15.498 -2.334 1.00 98.31 95 GLU A O 1
ATOM 755 N N . PHE A 1 96 ? 0.207 -14.298 -3.550 1.00 98.44 96 PHE A N 1
ATOM 756 C CA . PHE A 1 96 ? 0.046 -13.071 -2.784 1.00 98.44 96 PHE A CA 1
ATOM 757 C C . PHE A 1 96 ? -1.212 -12.325 -3.221 1.00 98.44 96 PHE A C 1
ATOM 759 O O . PHE A 1 96 ? -1.963 -11.860 -2.371 1.00 98.44 96 PHE A O 1
ATOM 766 N N . VAL A 1 97 ? -1.475 -12.251 -4.528 1.00 98.50 97 VAL A N 1
ATOM 767 C CA . VAL A 1 97 ? -2.699 -11.632 -5.061 1.00 98.50 97 VAL A CA 1
ATOM 768 C C . VAL A 1 97 ? -3.939 -12.336 -4.496 1.00 98.50 97 VAL A C 1
ATOM 770 O O . VAL A 1 97 ? -4.804 -11.677 -3.923 1.00 98.50 97 VAL A O 1
ATOM 773 N N . ASP A 1 98 ? -3.966 -13.670 -4.521 1.00 98.38 98 ASP A N 1
ATOM 774 C CA . ASP A 1 98 ? -5.046 -14.477 -3.943 1.00 98.38 98 ASP A CA 1
ATOM 775 C C . ASP A 1 98 ? -5.194 -14.262 -2.430 1.00 98.38 98 ASP A C 1
ATOM 777 O O . ASP A 1 98 ? -6.303 -14.274 -1.892 1.00 98.38 98 ASP A O 1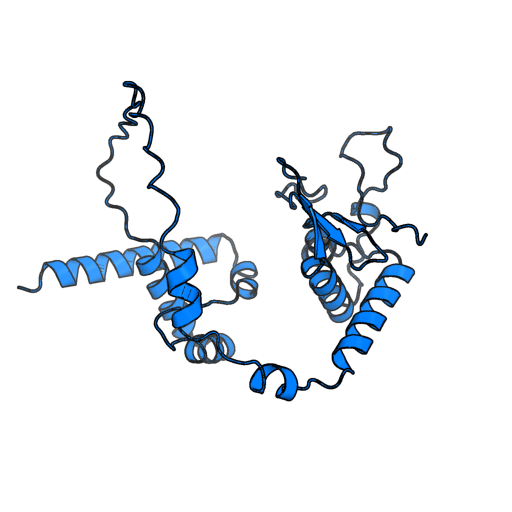
ATOM 781 N N . HIS A 1 99 ? -4.076 -14.100 -1.713 1.00 98.25 99 HIS A N 1
ATOM 782 C CA . HIS A 1 99 ? -4.082 -13.791 -0.281 1.00 98.25 99 HIS A CA 1
ATOM 783 C C . HIS A 1 99 ? -4.731 -12.435 0.000 1.00 98.25 99 HIS A C 1
ATOM 785 O O . HIS A 1 99 ? -5.579 -12.345 0.889 1.00 98.25 99 HIS A O 1
ATOM 791 N N . VAL A 1 100 ? -4.370 -11.411 -0.776 1.00 98.31 100 VAL A N 1
ATOM 792 C CA . VAL A 1 100 ? -4.933 -10.064 -0.657 1.00 98.31 100 VAL A CA 1
ATOM 793 C C . VAL A 1 100 ? -6.431 -10.073 -0.933 1.00 98.31 100 VAL A C 1
ATOM 795 O O . VAL A 1 100 ? -7.194 -9.627 -0.080 1.00 98.31 100 VAL A O 1
ATOM 798 N N . VAL A 1 101 ? -6.857 -10.629 -2.070 1.00 97.25 101 VAL A N 1
ATOM 799 C CA . VAL A 1 101 ? -8.277 -10.684 -2.455 1.00 97.25 101 VAL A CA 1
ATOM 800 C C . VAL A 1 101 ? -9.095 -11.394 -1.380 1.00 97.25 101 VAL A C 1
ATOM 802 O O . VAL A 1 101 ? -10.054 -10.829 -0.863 1.00 97.25 101 VAL A O 1
ATOM 805 N N . ARG A 1 102 ? -8.650 -12.575 -0.931 1.00 97.94 102 ARG A N 1
ATOM 806 C CA . ARG A 1 102 ? -9.338 -13.334 0.123 1.00 97.94 102 ARG A CA 1
ATOM 807 C C . ARG A 1 102 ? -9.461 -12.551 1.426 1.00 97.94 102 ARG A C 1
ATOM 809 O O . ARG A 1 102 ? -10.460 -12.680 2.128 1.00 97.94 102 ARG A O 1
ATOM 816 N N . ARG A 1 103 ? -8.430 -11.787 1.793 1.00 96.75 103 ARG A N 1
ATOM 817 C CA . ARG A 1 103 ? -8.436 -10.996 3.026 1.00 96.75 103 ARG A CA 1
ATOM 818 C C . ARG A 1 103 ? -9.355 -9.785 2.911 1.00 96.75 103 ARG A C 1
ATOM 820 O O . ARG A 1 103 ? -10.062 -9.505 3.875 1.00 96.75 103 ARG A O 1
ATOM 827 N N . SER A 1 104 ? -9.369 -9.114 1.764 1.00 94.81 104 SER A N 1
ATOM 828 C CA . SER A 1 104 ? -10.307 -8.027 1.474 1.00 94.81 104 SER A CA 1
ATOM 829 C C . SER A 1 104 ? -11.750 -8.527 1.523 1.00 94.81 104 SER A C 1
ATOM 831 O O . SER A 1 104 ? -12.534 -8.005 2.311 1.00 94.81 104 SER A O 1
ATOM 833 N N . ASP A 1 105 ? -12.064 -9.616 0.817 1.00 95.62 105 ASP A N 1
ATOM 834 C CA . ASP A 1 105 ? -13.396 -10.235 0.831 1.00 95.62 105 ASP A CA 1
ATOM 835 C C . ASP A 1 105 ? -13.822 -10.631 2.255 1.00 95.62 105 ASP A C 1
ATOM 837 O O . ASP A 1 105 ? -14.956 -10.399 2.675 1.00 95.62 105 ASP A O 1
ATOM 841 N N . ALA A 1 106 ? -12.902 -11.210 3.034 1.00 95.88 106 ALA A N 1
ATOM 842 C CA . ALA A 1 106 ? -13.180 -11.615 4.408 1.00 95.88 106 ALA A CA 1
ATOM 843 C C . ALA A 1 106 ? -13.472 -10.429 5.335 1.00 95.88 106 ALA A C 1
ATOM 845 O O . ALA A 1 106 ? -14.259 -10.598 6.266 1.00 95.88 106 ALA A O 1
ATOM 846 N N . LEU A 1 107 ? -12.840 -9.269 5.113 1.00 93.25 107 LEU A N 1
ATOM 847 C CA . LEU A 1 107 ? -13.095 -8.037 5.863 1.00 93.25 107 LEU A CA 1
ATOM 848 C C . LEU A 1 107 ? -14.421 -7.394 5.449 1.00 93.25 107 LEU A C 1
ATOM 850 O O . LEU A 1 107 ? -15.196 -7.011 6.320 1.00 93.25 107 LEU A O 1
ATOM 854 N N . GLU A 1 108 ? -14.702 -7.322 4.147 1.00 93.50 108 GLU A N 1
ATOM 855 C CA . GLU A 1 108 ? -15.966 -6.793 3.616 1.00 93.50 108 GLU A CA 1
ATOM 856 C C . GLU A 1 108 ? -17.179 -7.611 4.076 1.00 93.50 108 GLU A C 1
ATOM 858 O O . GLU A 1 108 ? -18.258 -7.061 4.285 1.00 93.50 108 GLU A O 1
ATOM 863 N N . ALA A 1 109 ? -17.001 -8.918 4.283 1.00 95.88 109 ALA A N 1
ATOM 864 C CA . ALA A 1 109 ? -18.048 -9.807 4.773 1.00 95.88 109 ALA A CA 1
ATOM 865 C C . ALA A 1 109 ? -18.304 -9.720 6.293 1.00 95.88 109 ALA A C 1
ATOM 867 O O . ALA A 1 109 ? -19.237 -10.364 6.776 1.00 95.88 109 ALA A O 1
ATOM 868 N N . GLN A 1 110 ? -17.491 -8.988 7.068 1.00 96.19 110 GLN A N 1
ATOM 869 C CA . GLN A 1 110 ? -17.695 -8.880 8.517 1.00 96.19 110 GLN A CA 1
ATOM 870 C C . GLN A 1 110 ? -18.881 -7.976 8.863 1.00 96.19 110 GLN A C 1
ATOM 872 O O . GLN A 1 110 ? -19.086 -6.919 8.267 1.00 96.19 110 GLN A O 1
ATOM 877 N N . GLU A 1 111 ? -19.618 -8.343 9.911 1.00 95.75 111 GLU A N 1
ATOM 878 C CA . GLU A 1 111 ? -20.624 -7.457 10.494 1.00 95.75 111 GLU A CA 1
ATOM 879 C C . GLU A 1 111 ? -19.956 -6.336 11.302 1.00 95.75 111 GLU A C 1
ATOM 881 O O . GLU A 1 111 ? -19.143 -6.580 12.198 1.00 95.75 111 GLU A O 1
ATOM 886 N N . VAL A 1 112 ? -20.330 -5.088 11.014 1.00 94.44 112 VAL A N 1
ATOM 887 C CA . VAL A 1 112 ? -19.845 -3.912 11.745 1.00 94.44 112 VAL A CA 1
ATOM 888 C C . VAL A 1 112 ? -20.842 -3.552 12.846 1.00 94.44 112 VAL A C 1
ATOM 890 O O . VAL A 1 112 ? -21.981 -3.179 12.570 1.00 94.44 112 VAL A O 1
ATOM 893 N N . SER A 1 113 ? -20.403 -3.629 14.104 1.00 94.44 113 SER A N 1
ATOM 894 C CA . SER A 1 113 ? -21.199 -3.244 15.276 1.00 94.44 113 SER A CA 1
ATOM 895 C C . SER A 1 113 ? -20.686 -1.939 15.875 1.00 94.44 113 SER A C 1
ATOM 897 O O . SER A 1 113 ? -19.551 -1.866 16.345 1.00 94.44 113 SER A O 1
ATOM 899 N N . ASP A 1 114 ? -21.536 -0.913 15.917 1.00 95.56 114 ASP A N 1
ATOM 900 C CA . ASP A 1 114 ? -21.214 0.367 16.563 1.00 95.56 114 ASP A CA 1
ATOM 901 C C . ASP A 1 114 ? -21.539 0.382 18.070 1.00 95.56 114 ASP A C 1
ATOM 903 O O . ASP A 1 114 ? -21.096 1.270 18.802 1.00 95.56 114 ASP A O 1
ATOM 907 N N . SER A 1 115 ? -22.279 -0.622 18.550 1.00 95.69 115 SER A N 1
ATOM 908 C CA . SER A 1 115 ? -22.780 -0.690 19.927 1.00 95.69 115 SER A CA 1
ATOM 909 C C . SER A 1 115 ? -21.655 -0.688 20.962 1.00 95.69 115 SER A C 1
ATOM 911 O O . SER A 1 115 ? -21.761 -0.011 21.984 1.00 95.69 115 SER A O 1
ATOM 913 N N . TRP A 1 116 ? -20.543 -1.378 20.682 1.00 92.50 116 TRP A N 1
ATOM 914 C CA . TRP A 1 116 ? -19.361 -1.353 21.543 1.00 92.50 116 TRP A CA 1
ATOM 915 C C . TRP A 1 116 ? -18.812 0.068 21.694 1.00 92.50 116 TRP A C 1
ATOM 917 O O . TRP A 1 116 ? -18.533 0.489 22.815 1.00 92.50 116 TRP A O 1
ATOM 927 N N . TRP A 1 117 ? -18.706 0.822 20.594 1.00 94.06 117 TRP A N 1
ATOM 928 C CA . TRP A 1 117 ? -18.188 2.190 20.612 1.00 94.06 117 TRP A CA 1
ATOM 929 C C . TRP A 1 117 ? -19.138 3.152 21.332 1.00 94.06 117 TRP A C 1
ATOM 931 O O . TRP A 1 117 ? -18.706 3.921 22.187 1.00 94.06 117 TRP A O 1
ATOM 941 N N . ARG A 1 118 ? -20.447 3.060 21.063 1.00 94.19 118 ARG A N 1
ATOM 942 C CA . ARG A 1 118 ? -21.473 3.898 21.715 1.00 94.19 118 ARG A CA 1
ATOM 943 C C . ARG A 1 118 ? -21.547 3.707 23.229 1.00 94.19 118 ARG A C 1
ATOM 945 O O . ARG A 1 118 ? -21.981 4.616 23.929 1.00 94.19 118 ARG A O 1
ATOM 952 N N . ASN A 1 119 ? -21.128 2.543 23.719 1.00 94.62 119 ASN A N 1
ATOM 953 C CA . ASN A 1 119 ? -21.128 2.208 25.139 1.00 94.62 119 ASN A CA 1
ATOM 954 C C . ASN A 1 119 ? -19.787 2.500 25.836 1.00 94.62 119 ASN A C 1
ATOM 956 O O . ASN A 1 119 ? -19.649 2.194 27.022 1.00 94.62 119 ASN A O 1
ATOM 960 N N . GLN A 1 120 ? -18.795 3.077 25.143 1.00 92.94 120 GLN A N 1
ATOM 961 C CA . GLN A 1 120 ? -17.554 3.490 25.795 1.00 92.94 120 GLN A CA 1
ATOM 962 C C . GLN A 1 120 ? -17.814 4.697 26.705 1.00 92.94 120 GLN A C 1
ATOM 964 O O . GLN A 1 120 ? -18.412 5.682 26.264 1.00 92.94 120 GLN A O 1
ATOM 969 N N . PRO A 1 121 ? -17.367 4.668 27.973 1.00 89.94 121 PRO A N 1
ATOM 970 C CA . PRO A 1 121 ? -17.520 5.814 28.851 1.00 89.94 121 PRO A CA 1
ATOM 971 C C . PRO A 1 121 ? -16.687 6.985 28.323 1.00 89.94 121 PRO A C 1
ATOM 973 O O . PRO A 1 121 ? -15.493 6.843 28.046 1.00 89.94 121 PRO A O 1
ATOM 976 N N . ALA A 1 122 ? -17.302 8.165 28.230 1.00 84.69 122 ALA A N 1
ATOM 977 C CA . ALA A 1 122 ? -16.549 9.392 28.024 1.00 84.69 122 ALA A CA 1
ATOM 978 C C . ALA A 1 122 ? -15.575 9.576 29.198 1.00 84.69 122 ALA A C 1
ATOM 980 O O . ALA A 1 122 ? -15.955 9.420 30.362 1.00 84.69 122 ALA A O 1
ATOM 981 N N . ARG A 1 123 ? -14.316 9.921 28.910 1.00 80.88 123 ARG A N 1
ATOM 982 C CA . ARG A 1 123 ? -13.394 10.349 29.966 1.00 80.88 123 ARG A CA 1
ATOM 983 C C . ARG A 1 123 ? -13.926 11.664 30.536 1.00 80.88 123 ARG A C 1
ATOM 985 O O . ARG A 1 123 ? -13.936 12.674 29.842 1.00 80.88 123 ARG A O 1
ATOM 992 N N . THR A 1 124 ? -14.403 11.649 31.776 1.00 74.62 124 THR A N 1
ATOM 993 C CA . THR A 1 124 ? -14.825 12.865 32.486 1.00 74.62 124 THR A CA 1
ATOM 994 C C . THR A 1 124 ? -13.624 13.770 32.778 1.00 74.62 124 THR A C 1
ATOM 996 O O . THR A 1 124 ? -12.538 13.269 33.078 1.00 74.62 124 THR A O 1
ATOM 999 N N . GLU A 1 125 ? -13.829 15.092 32.763 1.00 58.91 125 GLU A N 1
ATOM 1000 C CA . GLU A 1 125 ? -12.809 16.134 33.016 1.00 58.91 125 GLU A CA 1
ATOM 1001 C C . GLU A 1 125 ? -11.951 15.896 34.270 1.00 58.91 125 GLU A C 1
ATOM 1003 O O . GLU A 1 125 ? -10.770 16.240 34.28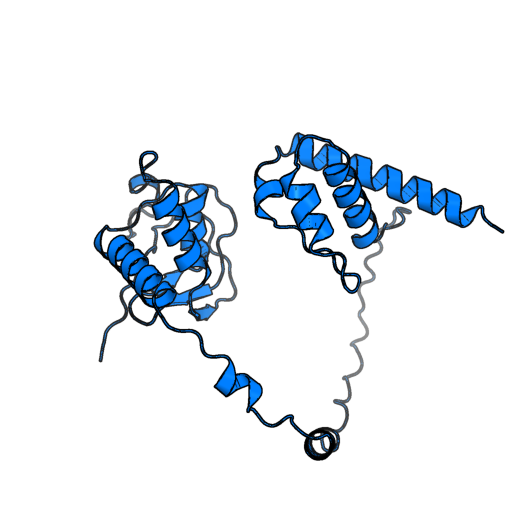0 1.00 58.91 125 GLU A O 1
ATOM 1008 N N . ALA A 1 126 ? -12.490 15.233 35.299 1.00 58.25 126 ALA A N 1
ATOM 1009 C CA . ALA A 1 126 ? -11.770 14.926 36.536 1.00 58.25 126 ALA A CA 1
ATOM 1010 C C . ALA A 1 126 ? -10.477 14.103 36.333 1.00 58.25 126 ALA A C 1
ATOM 1012 O O . ALA A 1 126 ? -9.581 14.161 37.171 1.00 58.25 126 ALA A O 1
ATOM 1013 N N . THR A 1 127 ? -10.344 13.355 35.230 1.00 53.62 127 THR A N 1
ATOM 1014 C CA . THR A 1 127 ? -9.123 12.588 34.914 1.00 53.62 127 THR A CA 1
ATOM 1015 C C . THR A 1 127 ? -8.097 13.402 34.114 1.00 53.62 127 THR A C 1
ATOM 1017 O O . THR A 1 127 ? -6.913 13.079 34.143 1.00 53.62 127 THR A O 1
ATOM 1020 N N . VAL A 1 128 ? -8.512 14.475 33.431 1.00 54.19 128 VAL A N 1
ATOM 1021 C CA . VAL A 1 128 ? -7.613 15.327 32.630 1.00 54.19 128 VA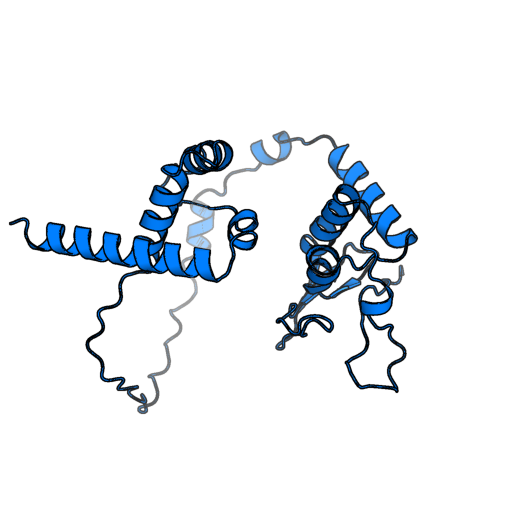L A CA 1
ATOM 1022 C C . VAL A 1 128 ? -6.803 16.263 33.533 1.00 54.19 128 VAL A C 1
ATOM 1024 O O . VAL A 1 128 ? -5.608 16.452 33.312 1.00 54.19 128 VAL A O 1
ATOM 1027 N N . THR A 1 129 ? -7.399 16.764 34.620 1.00 52.19 129 THR A N 1
ATOM 1028 C CA . THR A 1 129 ? -6.723 17.677 35.560 1.00 52.19 129 THR A CA 1
ATOM 1029 C C . THR A 1 129 ? -5.529 17.034 36.277 1.00 52.19 129 THR A C 1
ATOM 1031 O O . THR A 1 129 ? -4.566 17.725 36.591 1.00 52.19 129 THR A O 1
ATOM 1034 N N . ALA A 1 130 ? -5.535 15.710 36.473 1.00 54.50 130 ALA A N 1
ATOM 1035 C CA . ALA A 1 130 ? -4.433 14.989 37.119 1.00 54.50 130 ALA A CA 1
ATOM 1036 C C . ALA A 1 130 ? -3.173 14.845 36.237 1.00 54.50 130 ALA A C 1
ATOM 1038 O O . ALA A 1 130 ? -2.090 14.621 36.769 1.00 54.50 130 ALA A O 1
ATOM 1039 N N . LEU A 1 131 ? -3.293 14.988 34.909 1.00 53.50 131 LEU A N 1
ATOM 1040 C CA . LEU A 1 131 ? -2.157 14.965 33.971 1.00 53.50 131 LEU A CA 1
ATOM 1041 C C . LEU A 1 131 ? -1.613 16.367 33.655 1.00 53.50 131 LEU A C 1
ATOM 1043 O O . LEU A 1 131 ? -0.542 16.483 33.073 1.00 53.50 131 LEU A O 1
ATOM 1047 N N . SER A 1 132 ? -2.325 17.429 34.042 1.00 55.19 132 SER A N 1
ATOM 1048 C CA . SER A 1 132 ? -1.924 18.814 33.766 1.00 55.19 132 SER A CA 1
ATOM 1049 C C . SER A 1 132 ? -1.027 19.430 34.848 1.00 55.19 132 SER A C 1
ATOM 1051 O O . SER A 1 132 ? -0.564 20.554 34.669 1.00 55.19 132 SER A O 1
ATOM 1053 N N . SER A 1 133 ? -0.801 18.758 35.982 1.00 55.41 133 SER A N 1
ATOM 1054 C CA . SER A 1 133 ? -0.216 19.389 37.175 1.00 55.41 133 SER A CA 1
ATOM 1055 C C . SER A 1 133 ? 1.127 18.813 37.642 1.00 55.41 133 SER A C 1
ATOM 1057 O O . SER A 1 133 ? 1.434 18.939 38.826 1.00 55.41 133 SER A O 1
ATOM 1059 N N . ALA A 1 134 ? 1.929 18.174 36.780 1.00 53.16 134 ALA A N 1
ATOM 1060 C CA . ALA A 1 134 ? 3.172 17.541 37.246 1.00 53.16 134 ALA A CA 1
ATOM 1061 C C . ALA A 1 134 ? 4.392 17.578 36.312 1.00 53.16 134 ALA A C 1
ATOM 1063 O O . ALA A 1 134 ? 5.340 16.859 36.604 1.00 53.16 134 ALA A O 1
ATOM 1064 N N . ASP A 1 135 ? 4.441 18.433 35.288 1.00 54.22 135 ASP A N 1
ATOM 1065 C CA . ASP A 1 135 ? 5.714 18.726 34.617 1.00 54.22 135 ASP A CA 1
ATOM 1066 C C . ASP A 1 135 ? 6.021 20.228 34.718 1.00 54.22 135 ASP A C 1
ATOM 1068 O O . ASP A 1 135 ? 5.243 21.041 34.210 1.00 54.22 135 ASP A O 1
ATOM 1072 N N . PRO A 1 136 ? 7.108 20.644 35.402 1.00 55.34 136 PRO A N 1
ATOM 1073 C CA . PRO A 1 136 ? 7.605 22.004 35.248 1.00 55.34 136 PRO A CA 1
ATOM 1074 C C . PRO A 1 136 ? 7.960 22.210 33.774 1.00 55.34 136 PRO A C 1
ATOM 1076 O O . PRO A 1 136 ? 8.547 21.318 33.158 1.00 55.34 136 PRO A O 1
ATOM 1079 N N . GLU A 1 137 ? 7.601 23.371 33.214 1.00 49.25 137 GLU A N 1
ATOM 1080 C CA . GLU A 1 137 ? 8.024 23.754 31.865 1.00 49.25 137 GLU A CA 1
ATOM 1081 C C . GLU A 1 137 ? 9.510 23.410 31.686 1.00 49.25 137 GLU A C 1
ATOM 1083 O O . GLU A 1 137 ? 10.328 23.832 32.515 1.00 49.25 137 GLU A O 1
ATOM 1088 N N . PRO A 1 138 ? 9.889 22.643 30.647 1.00 49.31 138 PRO A N 1
ATOM 1089 C CA . PRO A 1 138 ? 11.290 22.450 30.349 1.00 49.31 138 PRO A CA 1
ATOM 1090 C C . PRO A 1 138 ? 11.864 23.835 30.072 1.00 49.31 138 PRO A C 1
ATOM 1092 O O . PRO A 1 138 ? 11.497 24.495 29.099 1.00 49.31 138 PRO A O 1
ATOM 1095 N N . THR A 1 139 ? 12.745 24.295 30.957 1.00 52.28 139 THR A N 1
ATOM 1096 C CA . THR A 1 139 ? 13.537 25.496 30.741 1.00 52.28 139 THR A CA 1
ATOM 1097 C C . THR A 1 139 ? 14.323 25.286 29.458 1.00 52.28 139 THR A C 1
ATOM 1099 O O . THR A 1 139 ? 15.329 24.578 29.428 1.00 52.28 139 THR A O 1
ATOM 1102 N N . MET A 1 140 ? 13.823 25.880 28.375 1.00 42.72 140 MET A N 1
ATOM 1103 C CA . MET A 1 140 ? 14.531 25.972 27.109 1.00 42.72 140 MET A CA 1
ATOM 1104 C C . MET A 1 140 ? 15.921 26.547 27.408 1.00 42.72 140 MET A C 1
ATOM 1106 O O . MET A 1 140 ? 16.005 27.663 27.936 1.00 42.72 140 MET A O 1
ATOM 1110 N N . PRO A 1 141 ? 17.020 25.821 27.133 1.00 46.06 141 PRO A N 1
ATOM 1111 C CA . PRO A 1 141 ? 18.340 26.411 27.252 1.00 46.06 141 PRO A CA 1
ATOM 1112 C C . PRO A 1 141 ? 18.400 27.615 26.310 1.00 46.06 141 PRO A C 1
ATOM 1114 O O . PRO A 1 141 ? 17.907 27.554 25.181 1.00 46.06 141 PRO A O 1
ATOM 1117 N N . ALA A 1 142 ? 18.971 28.718 26.796 1.00 48.97 142 ALA A N 1
ATOM 1118 C CA . ALA A 1 142 ? 19.162 29.922 26.001 1.00 48.97 142 ALA A CA 1
ATOM 1119 C C . ALA A 1 142 ? 19.789 29.549 24.651 1.00 48.97 142 ALA A C 1
ATOM 1121 O O . ALA A 1 142 ? 20.811 28.858 24.605 1.00 48.97 142 ALA A O 1
ATOM 1122 N N . ALA A 1 143 ? 19.146 29.980 23.563 1.00 38.00 143 ALA A N 1
ATOM 1123 C CA . ALA A 1 143 ? 19.631 29.739 22.214 1.00 38.00 143 ALA A CA 1
ATOM 1124 C C . ALA A 1 143 ? 21.095 30.209 22.106 1.00 38.00 143 ALA A C 1
ATOM 1126 O O . ALA A 1 143 ? 21.405 31.321 22.550 1.00 38.00 143 ALA A O 1
ATOM 1127 N N . PRO A 1 144 ? 22.014 29.397 21.551 1.00 36.91 144 PRO A N 1
ATOM 1128 C CA . PRO A 1 144 ? 23.382 29.841 21.347 1.00 36.91 144 PRO A CA 1
ATOM 1129 C C . PRO A 1 144 ? 23.387 31.066 20.427 1.00 36.91 144 PRO A C 1
ATOM 1131 O O . PRO A 1 144 ? 22.734 31.083 19.382 1.00 36.91 144 PRO A O 1
ATOM 1134 N N . ALA A 1 145 ? 24.122 32.101 20.836 1.00 46.12 145 ALA A N 1
ATOM 1135 C CA . ALA A 1 145 ? 24.336 33.309 20.053 1.00 46.12 145 ALA A CA 1
ATOM 1136 C C . ALA A 1 145 ? 25.046 32.945 18.739 1.00 46.12 145 ALA A C 1
ATOM 1138 O O . ALA A 1 145 ? 26.255 32.728 18.703 1.00 46.12 145 ALA A O 1
ATOM 1139 N N . GLY A 1 146 ? 24.261 32.821 17.673 1.00 42.59 146 GLY A N 1
ATOM 1140 C CA . GLY A 1 146 ? 24.731 32.371 16.368 1.00 42.59 146 GLY A CA 1
ATOM 1141 C C . GLY A 1 146 ? 23.577 32.067 15.421 1.00 42.59 146 GLY A C 1
ATOM 1142 O O . GLY A 1 146 ? 23.565 31.022 14.780 1.00 42.59 146 GLY A O 1
ATOM 1143 N N . MET A 1 147 ? 22.579 32.952 15.366 1.00 29.27 147 MET A N 1
ATOM 1144 C CA . MET A 1 147 ? 21.545 32.894 14.339 1.00 29.27 147 MET A CA 1
ATOM 1145 C C . MET A 1 147 ? 22.164 33.374 13.024 1.00 29.27 147 MET A C 1
ATOM 1147 O O . MET A 1 147 ? 22.546 34.536 12.895 1.00 29.27 147 MET A O 1
ATOM 1151 N N . ILE A 1 148 ? 22.298 32.461 12.064 1.00 31.12 148 ILE A N 1
ATOM 1152 C CA . ILE A 1 148 ? 22.547 32.810 10.668 1.00 31.12 148 ILE A CA 1
ATOM 1153 C C . ILE A 1 148 ? 21.262 33.467 10.161 1.0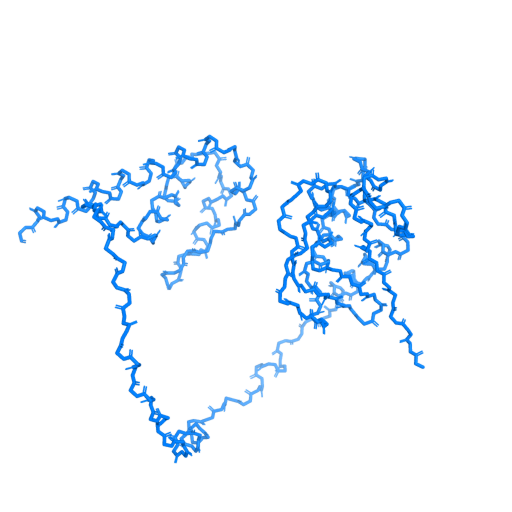0 31.12 148 ILE A C 1
ATOM 1155 O O . ILE A 1 148 ? 20.247 32.798 9.972 1.00 31.12 148 ILE A O 1
ATOM 1159 N N . GLU A 1 149 ? 21.295 34.784 9.974 1.00 29.62 149 GLU A N 1
ATOM 1160 C CA . GLU A 1 149 ? 20.285 35.491 9.195 1.00 29.62 149 GLU A CA 1
ATOM 1161 C C . GLU A 1 149 ? 20.392 35.031 7.736 1.00 29.62 149 GLU A C 1
ATOM 1163 O O . GLU A 1 149 ? 21.317 35.407 7.012 1.00 29.62 149 GLU A O 1
ATOM 1168 N N . HIS A 1 150 ? 19.439 34.213 7.290 1.00 27.64 150 HIS A N 1
ATOM 1169 C CA . HIS A 1 150 ? 19.182 34.052 5.865 1.00 27.64 150 HIS A CA 1
ATOM 1170 C C . HIS A 1 150 ? 18.533 35.339 5.358 1.00 27.64 150 HIS A C 1
ATOM 1172 O O . HIS A 1 150 ? 17.341 35.586 5.534 1.00 27.64 150 HIS A O 1
ATOM 1178 N N . ARG A 1 151 ? 19.366 36.191 4.765 1.00 33.00 151 ARG A N 1
ATOM 1179 C CA . ARG A 1 151 ? 18.964 37.418 4.092 1.00 33.00 151 ARG A CA 1
ATOM 1180 C C . ARG A 1 151 ? 18.711 37.101 2.621 1.00 33.00 151 ARG A C 1
ATOM 1182 O O . ARG A 1 151 ? 19.586 37.325 1.793 1.00 33.00 151 ARG A O 1
ATOM 1189 N N . ASP A 1 152 ? 17.520 36.602 2.307 1.00 34.00 152 ASP A N 1
ATOM 1190 C CA . ASP A 1 152 ? 17.040 36.603 0.926 1.00 34.00 152 ASP A CA 1
ATOM 1191 C C . ASP A 1 152 ? 16.310 37.920 0.663 1.00 34.00 152 ASP A C 1
ATOM 1193 O O . ASP A 1 152 ? 15.206 38.177 1.140 1.00 34.00 152 ASP A O 1
ATOM 1197 N N . GLY A 1 153 ? 17.004 38.795 -0.063 1.00 39.16 153 GLY A N 1
ATOM 1198 C CA . GLY A 1 153 ? 16.425 39.979 -0.671 1.00 39.16 153 GLY A CA 1
ATOM 1199 C C . GLY A 1 153 ? 15.521 39.581 -1.833 1.00 39.16 153 GLY A C 1
ATOM 1200 O O . GLY A 1 153 ? 15.952 38.916 -2.772 1.00 39.16 153 GLY A O 1
ATOM 1201 N N . GLY A 1 154 ? 14.275 40.034 -1.771 1.00 32.25 154 GLY A N 1
ATOM 1202 C CA . GLY A 1 154 ? 13.309 39.950 -2.854 1.00 32.25 154 GLY A CA 1
ATOM 1203 C C . GLY A 1 154 ? 11.920 40.242 -2.312 1.00 32.25 154 GLY A C 1
ATOM 1204 O O . GLY A 1 154 ? 11.345 39.405 -1.625 1.00 32.25 154 GLY A O 1
ATOM 1205 N N . ASP A 1 155 ? 11.390 41.425 -2.617 1.00 35.34 155 ASP A N 1
ATOM 1206 C CA . ASP A 1 155 ? 10.071 41.928 -2.209 1.00 35.34 155 ASP A CA 1
ATOM 1207 C C . ASP A 1 155 ? 8.904 41.163 -2.877 1.00 35.34 155 ASP A C 1
ATOM 1209 O O . ASP A 1 155 ? 8.026 41.738 -3.518 1.00 35.34 155 ASP A O 1
ATOM 1213 N N . GLY A 1 156 ? 8.888 39.836 -2.760 1.00 35.53 156 GLY A N 1
ATOM 1214 C CA . GLY A 1 156 ? 7.809 38.968 -3.211 1.00 35.53 156 GLY A CA 1
ATOM 1215 C C . GLY A 1 156 ? 6.900 38.613 -2.044 1.00 35.53 156 GLY A C 1
ATOM 1216 O O . GLY A 1 156 ? 7.157 37.645 -1.332 1.00 35.53 156 GLY A O 1
ATOM 1217 N N . LEU A 1 157 ? 5.833 39.389 -1.840 1.00 37.19 157 LEU A N 1
ATOM 1218 C CA . LEU A 1 157 ? 4.792 39.083 -0.858 1.00 37.19 157 LEU A CA 1
ATOM 1219 C C . LEU A 1 157 ? 4.252 37.655 -1.066 1.00 37.19 157 LEU A C 1
ATOM 1221 O O . LEU A 1 157 ? 3.632 37.352 -2.084 1.00 37.19 157 LEU A O 1
ATOM 1225 N N . TYR A 1 158 ? 4.457 36.788 -0.073 1.00 37.22 158 TYR A N 1
ATOM 1226 C CA . TYR A 1 158 ? 3.855 35.457 -0.017 1.00 37.22 158 TYR A CA 1
ATOM 1227 C C . TYR A 1 158 ? 2.319 35.586 0.030 1.00 37.22 158 TYR A C 1
ATOM 1229 O O . TYR A 1 158 ? 1.761 36.288 0.881 1.00 37.22 158 TYR A O 1
ATOM 1237 N N . LEU A 1 159 ? 1.625 34.909 -0.885 1.00 45.97 159 LEU A N 1
ATOM 1238 C CA . LEU A 1 159 ? 0.226 34.532 -0.678 1.00 45.97 159 LEU A CA 1
ATOM 1239 C C . LEU A 1 159 ? 0.230 33.282 0.197 1.00 45.97 159 LEU A C 1
ATOM 1241 O O . LEU A 1 159 ? 1.069 32.401 -0.007 1.00 45.97 159 LEU A O 1
ATOM 1245 N N . ASP A 1 160 ? -0.680 33.195 1.163 1.00 55.38 160 ASP A N 1
ATOM 1246 C CA . ASP A 1 160 ? -0.844 31.954 1.908 1.00 55.38 160 ASP A CA 1
ATOM 1247 C C . ASP A 1 160 ? -1.361 30.848 0.970 1.00 55.38 160 ASP A C 1
ATOM 1249 O O . ASP A 1 160 ? -2.161 31.082 0.058 1.00 55.38 160 ASP A O 1
ATOM 1253 N N . ALA A 1 161 ? -0.854 29.630 1.165 1.00 52.66 161 ALA A N 1
ATOM 1254 C CA . ALA A 1 161 ? -1.191 28.479 0.330 1.00 52.66 161 ALA A CA 1
ATOM 1255 C C . ALA A 1 161 ? -2.697 28.150 0.362 1.00 52.66 161 ALA A C 1
ATOM 1257 O O . ALA A 1 161 ? -3.238 27.615 -0.606 1.00 52.66 161 ALA A O 1
ATOM 1258 N N . THR A 1 162 ? -3.380 28.521 1.447 1.00 61.94 162 THR A N 1
ATOM 1259 C CA . THR A 1 162 ? -4.813 28.306 1.668 1.00 61.94 162 THR A CA 1
ATOM 1260 C C . THR A 1 162 ? -5.673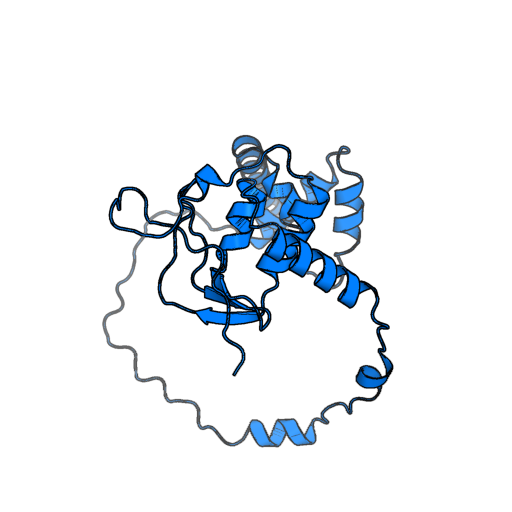 29.124 0.702 1.00 61.94 162 THR A C 1
ATOM 1262 O O . THR A 1 162 ? -6.657 28.617 0.163 1.00 61.94 162 THR A O 1
ATOM 1265 N N . SER A 1 163 ? -5.278 30.365 0.417 1.00 64.12 163 SER A N 1
ATOM 1266 C CA . SER A 1 163 ? -5.972 31.252 -0.515 1.00 64.12 163 SER A CA 1
ATOM 1267 C C . SER A 1 163 ? -5.904 30.710 -1.938 1.00 64.12 163 SER A C 1
ATOM 1269 O O . SER A 1 163 ? -6.932 30.570 -2.592 1.00 64.12 163 SER A O 1
ATOM 1271 N N . VAL A 1 164 ? -4.713 30.312 -2.400 1.00 61.38 164 VAL A N 1
ATOM 1272 C CA . VAL A 1 164 ? -4.532 29.737 -3.746 1.00 61.38 164 VAL A CA 1
ATOM 1273 C C . VAL A 1 164 ? -5.335 28.440 -3.904 1.00 61.38 164 VAL A C 1
ATOM 1275 O O . VAL A 1 164 ? -5.982 28.239 -4.931 1.00 61.38 164 VAL A O 1
ATOM 1278 N N . TRP A 1 165 ? -5.362 27.600 -2.866 1.00 65.56 165 TRP A N 1
ATOM 1279 C CA . TRP A 1 165 ? -6.143 26.362 -2.840 1.00 65.56 165 TRP A CA 1
ATOM 1280 C C . TRP A 1 165 ? -7.653 26.597 -3.008 1.00 65.56 165 TRP A C 1
ATOM 1282 O O . TRP A 1 165 ? -8.303 25.917 -3.802 1.00 65.56 165 TRP A O 1
ATOM 1292 N N . SER A 1 166 ? -8.215 27.600 -2.327 1.00 66.50 166 SER A N 1
ATOM 1293 C CA . SER A 1 166 ? -9.649 27.926 -2.400 1.00 66.50 166 SER A CA 1
ATOM 1294 C C . SER A 1 166 ? -10.109 28.311 -3.820 1.00 66.50 166 SER A C 1
ATOM 1296 O O . SER A 1 166 ? -11.159 27.858 -4.298 1.00 66.50 166 SER A O 1
ATOM 1298 N N . TYR A 1 167 ? -9.294 29.079 -4.555 1.00 70.44 167 TYR A N 1
ATOM 1299 C CA . TYR A 1 167 ? -9.599 29.439 -5.948 1.00 70.44 167 TYR A CA 1
ATOM 1300 C C . TYR A 1 167 ? -9.486 28.250 -6.906 1.00 70.44 167 TYR A C 1
ATOM 1302 O O . TYR A 1 167 ? -10.317 28.125 -7.810 1.00 70.44 167 TYR A O 1
ATOM 1310 N N . MET A 1 168 ? -8.527 27.343 -6.684 1.00 66.94 168 MET A N 1
ATOM 1311 C CA . MET A 1 168 ? -8.401 26.121 -7.488 1.00 66.94 168 MET A CA 1
ATOM 1312 C C . MET A 1 168 ? -9.670 25.265 -7.396 1.00 66.94 168 MET A C 1
ATOM 1314 O O . MET A 1 168 ? -10.214 24.857 -8.423 1.00 66.94 168 MET A O 1
ATOM 1318 N N . VAL A 1 169 ? -10.184 25.050 -6.179 1.00 64.94 169 VAL A N 1
ATOM 1319 C CA . VAL A 1 169 ? -11.420 24.283 -5.941 1.00 64.94 169 VAL A CA 1
ATOM 1320 C C . VAL A 1 169 ? -12.621 24.936 -6.630 1.00 64.94 169 VAL A C 1
ATOM 1322 O O . VAL A 1 169 ? -13.402 24.257 -7.298 1.00 64.94 169 VAL A O 1
ATOM 1325 N N . THR A 1 170 ? -12.746 26.261 -6.529 1.00 68.62 170 THR A N 1
ATOM 1326 C CA . THR A 1 170 ? -13.859 27.010 -7.132 1.00 68.62 170 THR A CA 1
ATOM 1327 C C . THR A 1 170 ? -13.869 26.899 -8.659 1.00 68.62 170 THR A C 1
ATOM 1329 O O . THR A 1 170 ? -14.925 26.688 -9.257 1.00 68.62 170 THR A O 1
ATOM 1332 N N . ARG A 1 171 ? -12.699 26.978 -9.307 1.00 66.06 171 ARG A N 1
ATOM 1333 C CA . ARG A 1 171 ? -12.594 26.817 -10.767 1.00 66.06 171 ARG A CA 1
ATOM 1334 C C . ARG A 1 171 ? -12.935 25.407 -11.228 1.00 66.06 171 ARG A C 1
ATOM 1336 O O . ARG A 1 171 ? -13.657 25.252 -12.211 1.00 66.06 171 ARG A O 1
ATOM 1343 N N . LEU A 1 172 ? -12.452 24.393 -10.512 1.00 63.78 172 LEU A N 1
ATOM 1344 C CA . LEU A 1 172 ? -12.755 22.995 -10.822 1.00 63.78 172 LEU A CA 1
ATOM 1345 C C . LEU A 1 172 ? -14.256 22.690 -10.696 1.00 63.78 172 LEU A C 1
ATOM 1347 O O . LEU A 1 172 ? -14.783 21.900 -11.473 1.00 63.78 172 LEU A O 1
ATOM 1351 N N . ALA A 1 173 ? -14.961 23.357 -9.778 1.00 61.12 173 ALA A N 1
ATOM 1352 C CA . ALA A 1 173 ? -16.410 23.230 -9.631 1.00 61.12 173 ALA A CA 1
ATOM 1353 C C . ALA A 1 173 ? -17.220 23.965 -10.721 1.00 61.12 173 ALA A C 1
ATOM 1355 O O . ALA A 1 173 ? -18.348 23.564 -11.006 1.00 61.12 173 ALA A O 1
ATOM 1356 N N . ALA A 1 174 ? -16.676 25.036 -11.315 1.00 61.44 174 ALA A N 1
ATOM 1357 C CA . ALA A 1 174 ? -17.354 25.855 -12.328 1.00 61.44 174 ALA A CA 1
ATOM 1358 C C . ALA A 1 174 ? -17.179 25.338 -13.769 1.00 61.44 174 ALA A C 1
ATOM 1360 O O . ALA A 1 174 ? -17.986 25.656 -14.643 1.00 61.44 174 ALA A O 1
ATOM 1361 N N . ALA A 1 175 ? -16.139 24.544 -14.034 1.00 60.62 175 ALA A N 1
ATOM 1362 C CA . ALA A 1 175 ? -15.970 23.859 -15.308 1.00 60.62 175 ALA A CA 1
ATOM 1363 C C . ALA A 1 175 ? -16.937 22.661 -15.368 1.00 60.62 175 ALA A C 1
ATOM 1365 O O . ALA A 1 175 ? -16.687 21.622 -14.761 1.00 60.62 175 ALA A O 1
ATOM 1366 N N . ASP A 1 176 ? -18.038 22.814 -16.107 1.00 50.38 176 ASP A N 1
ATOM 1367 C CA . ASP A 1 176 ? -19.217 21.926 -16.238 1.00 50.38 176 ASP A CA 1
ATOM 1368 C C . ASP A 1 176 ? -18.941 20.462 -16.704 1.00 50.38 176 ASP A C 1
ATOM 1370 O O . ASP A 1 176 ? -19.844 19.735 -17.119 1.00 50.38 176 ASP A O 1
ATOM 1374 N N . GLY A 1 177 ? -17.687 19.999 -16.657 1.00 47.28 177 GLY A N 1
ATOM 1375 C CA . GLY A 1 177 ? -17.221 18.675 -17.082 1.00 47.28 177 GLY A CA 1
ATOM 1376 C C . GLY A 1 177 ? -17.068 17.631 -15.971 1.00 47.28 177 GLY A C 1
ATOM 1377 O O . GLY A 1 177 ? -16.878 16.458 -16.276 1.00 47.28 177 GLY A O 1
ATOM 1378 N N . HIS A 1 178 ? -17.196 17.998 -14.693 1.00 48.34 178 HIS A N 1
ATOM 1379 C CA . HIS A 1 178 ? -16.991 17.058 -13.586 1.00 48.34 178 HIS A CA 1
ATOM 1380 C C . HIS A 1 178 ? -18.158 17.100 -12.595 1.00 48.34 178 HIS A C 1
ATOM 1382 O O . HIS A 1 178 ? -18.047 17.572 -11.465 1.00 48.34 178 HIS A O 1
ATOM 1388 N N . ARG A 1 179 ? -19.309 16.551 -13.009 1.00 42.41 179 ARG A N 1
ATOM 1389 C CA . ARG A 1 179 ? -20.503 16.408 -12.146 1.00 42.41 179 ARG A CA 1
ATOM 1390 C C . ARG A 1 179 ? -20.211 15.627 -10.853 1.00 42.41 179 ARG A C 1
ATOM 1392 O O . ARG A 1 179 ? -20.927 15.803 -9.872 1.00 42.41 179 ARG A O 1
ATOM 1399 N N . VAL A 1 180 ? -19.151 14.813 -10.844 1.00 37.53 180 VAL A N 1
ATOM 1400 C CA . VAL A 1 180 ? -18.645 14.101 -9.662 1.00 37.53 180 VAL A CA 1
ATOM 1401 C C . VAL A 1 180 ? -17.846 15.037 -8.738 1.00 37.53 180 VAL A C 1
ATOM 1403 O O . VAL A 1 180 ? -18.124 15.043 -7.546 1.00 37.53 180 VAL A O 1
ATOM 1406 N N . LEU A 1 181 ? -16.979 15.924 -9.255 1.00 39.94 181 LEU A N 1
ATOM 1407 C CA . LEU A 1 181 ? -16.270 16.938 -8.446 1.00 39.94 181 LEU A CA 1
ATOM 1408 C C . LEU A 1 181 ? -17.234 17.905 -7.749 1.00 39.94 181 LEU A C 1
ATOM 1410 O O . LEU A 1 181 ? -17.043 18.220 -6.579 1.00 39.94 181 LEU A O 1
ATOM 1414 N N . ALA A 1 182 ? -18.303 18.337 -8.425 1.00 36.53 182 ALA A N 1
ATOM 1415 C CA . ALA A 1 182 ? -19.320 19.193 -7.811 1.00 36.53 182 ALA A CA 1
ATOM 1416 C C . ALA A 1 182 ? -20.092 18.485 -6.678 1.00 36.53 182 ALA A C 1
ATOM 1418 O O . ALA A 1 182 ? -20.501 19.135 -5.715 1.00 36.53 182 ALA A O 1
ATOM 1419 N N . ALA A 1 183 ? -20.283 17.163 -6.769 1.00 31.75 183 ALA A N 1
ATOM 1420 C CA . ALA A 1 183 ? -20.903 16.365 -5.712 1.00 31.75 183 ALA A CA 1
ATOM 1421 C C . ALA A 1 183 ? -19.941 16.143 -4.529 1.00 31.75 183 ALA A C 1
ATOM 1423 O O . ALA A 1 183 ? -20.352 16.295 -3.380 1.00 31.75 183 ALA A O 1
ATOM 1424 N N . THR A 1 184 ? -18.660 15.880 -4.802 1.00 36.62 184 THR A N 1
ATOM 1425 C CA . THR A 1 184 ? -17.624 15.661 -3.780 1.00 36.62 184 THR A CA 1
ATOM 1426 C C . THR A 1 184 ? -17.232 16.958 -3.062 1.00 36.62 184 THR A C 1
ATOM 1428 O O . THR A 1 184 ? -17.116 16.964 -1.843 1.00 36.62 184 THR A O 1
ATOM 1431 N N . ALA A 1 185 ? -17.138 18.091 -3.766 1.00 35.34 185 ALA A N 1
ATOM 1432 C CA . ALA A 1 185 ? -16.878 19.399 -3.158 1.00 35.34 185 ALA A CA 1
ATOM 1433 C C . ALA A 1 185 ? -18.066 19.911 -2.320 1.00 35.34 185 ALA A C 1
ATOM 1435 O O . ALA A 1 185 ? -17.857 20.526 -1.279 1.00 35.34 185 ALA A O 1
ATOM 1436 N N . ARG A 1 186 ? -19.320 19.625 -2.715 1.00 35.50 186 ARG A N 1
ATOM 1437 C CA . ARG A 1 186 ? -20.499 19.920 -1.870 1.00 35.50 186 ARG A CA 1
ATOM 1438 C C . ARG A 1 186 ? -20.577 19.027 -0.631 1.00 35.50 186 ARG A C 1
ATOM 1440 O O . ARG A 1 186 ? -21.145 19.457 0.368 1.00 35.50 186 ARG A O 1
ATOM 1447 N N . GLY A 1 187 ? -20.017 17.818 -0.692 1.00 32.84 187 GLY A N 1
ATOM 1448 C CA . GLY A 1 187 ? -19.949 16.881 0.433 1.00 32.84 187 GLY A CA 1
ATOM 1449 C C . GLY A 1 187 ? -19.021 17.320 1.571 1.00 32.84 187 GLY A C 1
ATOM 1450 O O . GLY A 1 187 ? -19.168 16.821 2.682 1.00 32.84 187 GLY A O 1
ATOM 1451 N N . THR A 1 188 ? -18.131 18.290 1.333 1.00 40.44 188 THR A N 1
ATOM 1452 C CA . THR A 1 188 ? -17.052 18.639 2.273 1.00 40.44 188 THR A CA 1
ATOM 1453 C C . THR A 1 188 ? -16.862 20.153 2.402 1.00 40.44 188 THR A C 1
ATOM 1455 O O . THR A 1 188 ? -15.753 20.674 2.370 1.00 40.44 188 THR A O 1
ATOM 1458 N N . ILE A 1 189 ? -17.965 20.888 2.567 1.00 37.50 189 ILE A N 1
ATOM 1459 C CA . ILE A 1 189 ? -17.956 22.225 3.185 1.00 37.50 189 ILE A CA 1
ATOM 1460 C C . ILE A 1 189 ? -18.798 22.136 4.458 1.00 37.50 189 ILE A C 1
ATOM 1462 O O . ILE A 1 189 ? -19.866 22.727 4.588 1.00 37.50 189 ILE A O 1
ATOM 1466 N N . ALA A 1 190 ? -18.329 21.333 5.406 1.00 37.12 190 ALA A N 1
ATOM 1467 C CA . ALA A 1 190 ? -18.755 21.404 6.793 1.00 37.12 190 ALA A CA 1
ATOM 1468 C C . ALA A 1 190 ? -17.497 21.678 7.622 1.00 37.12 190 ALA A C 1
ATOM 1470 O O . ALA A 1 190 ? -16.512 20.956 7.510 1.00 37.12 190 ALA A O 1
ATOM 1471 N N . ASN A 1 191 ? -17.525 22.739 8.431 1.00 34.31 191 ASN A N 1
ATOM 1472 C CA . ASN A 1 191 ? -16.457 23.125 9.366 1.00 34.31 191 ASN A CA 1
ATOM 1473 C C . ASN A 1 191 ? -15.160 23.703 8.761 1.00 34.31 191 ASN A C 1
ATOM 1475 O O . ASN A 1 191 ? -14.129 23.682 9.421 1.00 34.31 191 ASN A O 1
ATOM 1479 N N . GLY A 1 192 ? -15.193 24.278 7.554 1.00 32.62 192 GLY A N 1
ATOM 1480 C CA . GLY A 1 192 ? -14.083 25.111 7.060 1.00 32.62 192 GLY A CA 1
ATOM 1481 C C . GLY A 1 192 ? -12.832 24.359 6.586 1.00 32.62 192 GLY A C 1
ATOM 1482 O O . GLY A 1 192 ? -11.809 24.993 6.344 1.00 32.62 192 GLY A O 1
ATOM 1483 N N . HIS A 1 193 ? -12.912 23.040 6.402 1.00 31.52 193 HIS A N 1
ATOM 1484 C CA . HIS A 1 193 ? -11.859 22.233 5.785 1.00 31.52 193 HIS A CA 1
ATOM 1485 C C . HIS A 1 193 ? -12.379 21.629 4.478 1.00 31.52 193 HIS A C 1
ATOM 1487 O O . HIS A 1 193 ? -13.366 20.900 4.486 1.00 31.52 193 HIS A O 1
ATOM 1493 N N . ALA A 1 194 ? -11.720 21.949 3.363 1.00 42.41 194 ALA A N 1
ATOM 1494 C CA . ALA A 1 194 ? -11.996 21.349 2.062 1.00 42.41 194 ALA A CA 1
ATOM 1495 C C . ALA A 1 194 ? -10.972 20.237 1.800 1.00 42.41 194 ALA A C 1
ATOM 1497 O O . ALA A 1 194 ? -9.814 20.525 1.488 1.00 42.41 194 ALA A O 1
ATOM 1498 N N . GLU A 1 195 ? -11.386 18.976 1.926 1.00 37.66 195 GLU A N 1
ATOM 1499 C CA . GLU A 1 195 ? -10.590 17.837 1.459 1.00 37.66 195 GLU A CA 1
ATOM 1500 C C . GLU A 1 195 ? -10.911 17.556 -0.009 1.00 37.66 195 GLU A C 1
ATOM 1502 O O . GLU A 1 195 ? -12.047 17.250 -0.374 1.00 37.66 195 GLU A O 1
ATOM 1507 N N . VAL A 1 196 ? -9.890 17.666 -0.858 1.00 43.78 196 VAL A N 1
ATOM 1508 C CA . VAL A 1 196 ? -9.947 17.244 -2.259 1.00 43.78 196 VAL A CA 1
ATOM 1509 C C . VAL A 1 196 ? -9.248 15.895 -2.362 1.00 43.78 196 VAL A C 1
ATOM 1511 O O . VAL A 1 196 ? -8.126 15.730 -1.884 1.00 43.78 196 VAL A O 1
ATOM 1514 N N . SER A 1 197 ? -9.904 14.931 -3.003 1.00 41.84 197 SER A N 1
ATOM 1515 C CA . SER A 1 197 ? -9.291 13.647 -3.341 1.00 41.84 197 SER A CA 1
ATOM 1516 C C . SER A 1 197 ? -8.133 13.857 -4.328 1.00 41.84 197 SER A C 1
ATOM 1518 O O . SER A 1 197 ? -8.320 14.379 -5.428 1.00 41.84 197 SER A O 1
ATOM 1520 N N . TRP A 1 198 ? -6.927 13.442 -3.936 1.00 42.66 198 TRP A N 1
ATOM 1521 C CA . TRP A 1 198 ? -5.687 13.595 -4.710 1.00 42.66 198 TRP A CA 1
ATOM 1522 C C . TRP A 1 198 ? -5.660 12.804 -6.029 1.00 42.66 198 TRP A C 1
ATOM 1524 O O . TRP A 1 198 ? -4.839 13.096 -6.902 1.00 42.66 198 TRP A O 1
ATOM 1534 N N . THR A 1 199 ? -6.563 11.836 -6.200 1.00 40.09 199 THR A N 1
ATOM 1535 C CA . THR A 1 199 ? -6.565 10.875 -7.312 1.00 40.09 199 THR A CA 1
ATOM 1536 C C . THR A 1 199 ? -6.808 11.522 -8.680 1.00 40.09 199 THR A C 1
ATOM 1538 O O . THR A 1 199 ? -6.251 11.065 -9.674 1.00 40.09 199 THR A O 1
ATOM 1541 N N . GLU A 1 200 ? -7.587 12.605 -8.761 1.00 44.94 200 GLU A N 1
ATOM 1542 C CA . GLU A 1 200 ? -7.905 13.256 -10.047 1.00 44.94 200 GLU A CA 1
ATOM 1543 C C . GLU A 1 200 ? -6.904 14.361 -10.424 1.00 44.94 200 GLU A C 1
ATOM 1545 O O . GLU A 1 200 ? -6.619 14.550 -11.606 1.00 44.94 200 GLU A O 1
ATOM 1550 N N . VAL A 1 201 ? -6.264 15.016 -9.442 1.00 46.19 201 VAL A N 1
ATOM 1551 C CA . VAL A 1 201 ? -5.137 15.943 -9.698 1.00 46.19 201 VAL A CA 1
ATOM 1552 C C . VAL A 1 201 ? -3.978 15.204 -10.379 1.00 46.19 201 VAL A C 1
ATOM 1554 O O . VAL A 1 201 ? -3.297 15.771 -11.226 1.00 46.19 201 VAL A O 1
ATOM 1557 N N . HIS A 1 202 ? -3.799 13.916 -10.074 1.00 43.81 202 HIS A N 1
ATOM 1558 C CA . HIS A 1 202 ? -2.783 13.061 -10.698 1.00 43.81 202 HIS A CA 1
ATOM 1559 C C . HIS A 1 202 ? -3.091 12.698 -12.162 1.00 43.81 202 HIS A C 1
ATOM 1561 O O . HIS A 1 202 ? -2.193 12.268 -12.881 1.00 43.81 202 HIS A O 1
ATOM 1567 N N . GLN A 1 203 ? -4.331 12.890 -12.627 1.00 47.94 203 GLN A N 1
ATOM 1568 C CA . GLN A 1 203 ? -4.717 12.668 -14.027 1.00 47.94 203 GLN A CA 1
ATOM 1569 C C . GLN A 1 203 ? -4.568 13.932 -14.891 1.00 47.94 203 GLN A C 1
ATOM 1571 O O . GLN A 1 203 ? -4.670 13.857 -16.118 1.00 47.94 203 GLN A O 1
ATOM 1576 N N . MET A 1 204 ? -4.310 15.098 -14.284 1.00 61.88 204 MET A N 1
ATOM 1577 C CA . MET A 1 204 ? -3.997 16.321 -15.022 1.00 61.88 204 MET A CA 1
ATOM 1578 C C . MET A 1 204 ? -2.582 16.252 -15.598 1.00 61.88 204 MET A C 1
ATOM 1580 O O . MET A 1 204 ? -1.648 15.772 -14.962 1.00 61.88 204 MET A O 1
ATOM 1584 N N . THR A 1 205 ? -2.392 16.804 -16.795 1.00 71.38 205 THR A N 1
ATOM 1585 C CA . THR A 1 205 ? -1.035 17.014 -17.312 1.00 71.38 205 THR A CA 1
ATOM 1586 C C . THR A 1 205 ? -0.328 18.114 -16.513 1.00 71.38 205 THR A C 1
ATOM 1588 O O . THR A 1 205 ? -0.964 19.070 -16.063 1.00 71.38 205 THR A O 1
ATOM 1591 N N . ASP A 1 206 ? 1.003 18.051 -16.407 1.00 58.91 206 ASP A N 1
ATOM 1592 C CA . ASP A 1 206 ? 1.817 19.082 -15.735 1.00 58.91 206 ASP A CA 1
ATOM 1593 C C . ASP A 1 206 ? 1.582 20.500 -16.281 1.00 58.91 206 ASP A C 1
ATOM 1595 O O . ASP A 1 206 ? 1.808 21.489 -15.582 1.00 58.91 206 ASP A O 1
ATOM 1599 N N . ALA A 1 207 ? 1.190 20.621 -17.553 1.00 63.03 207 ALA A N 1
ATOM 1600 C CA . ALA A 1 207 ? 0.845 21.899 -18.169 1.00 63.03 207 ALA A CA 1
ATOM 1601 C C . ALA A 1 207 ? -0.500 22.421 -17.643 1.00 63.03 207 ALA A C 1
ATOM 1603 O O . ALA A 1 207 ? -0.570 23.562 -17.192 1.00 63.03 207 ALA A O 1
ATOM 1604 N N 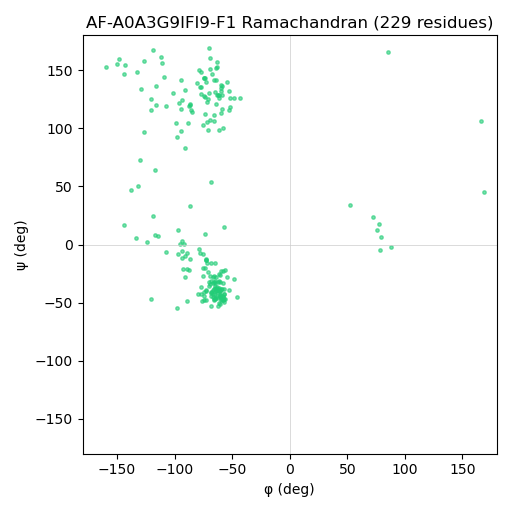. ALA A 1 208 ? -1.526 21.564 -17.614 1.00 64.50 208 ALA A N 1
ATOM 1605 C CA . ALA A 1 208 ? -2.850 21.909 -17.103 1.00 64.50 208 ALA A CA 1
ATOM 1606 C C . ALA A 1 208 ? -2.821 22.237 -15.600 1.00 64.50 208 ALA A C 1
ATOM 1608 O O . ALA A 1 208 ? -3.471 23.182 -15.159 1.00 64.50 208 ALA A O 1
ATOM 1609 N N . TYR A 1 209 ? -2.028 21.502 -14.813 1.00 67.12 209 TYR A N 1
ATOM 1610 C CA . TYR A 1 209 ? -1.856 21.788 -13.388 1.00 67.12 209 TYR A CA 1
ATOM 1611 C C . TYR A 1 209 ? -1.177 23.147 -13.156 1.00 67.12 209 TYR A C 1
ATOM 1613 O O . TYR A 1 209 ? -1.656 23.963 -12.369 1.00 67.12 209 TYR A O 1
ATOM 1621 N N . ARG A 1 210 ? -0.083 23.434 -13.878 1.00 67.56 210 ARG A N 1
ATOM 1622 C CA . ARG A 1 210 ? 0.619 24.725 -13.772 1.00 67.56 210 ARG A CA 1
ATOM 1623 C C . ARG A 1 210 ? -0.258 25.901 -14.192 1.00 67.56 210 ARG A C 1
ATOM 1625 O O . ARG A 1 210 ? -0.202 26.948 -13.550 1.00 67.56 210 ARG A O 1
ATOM 1632 N N . GLU A 1 211 ? -1.070 25.725 -15.227 1.00 72.12 211 GLU A N 1
ATOM 1633 C CA . GLU A 1 211 ? -2.030 26.733 -15.670 1.00 72.12 211 GLU A CA 1
ATOM 1634 C C . GLU A 1 211 ? -3.110 26.996 -14.607 1.00 72.12 211 GLU A C 1
ATOM 1636 O O . GLU A 1 211 ? -3.340 28.154 -14.256 1.00 72.12 211 GLU A O 1
ATOM 1641 N N . LEU A 1 212 ? -3.691 25.944 -14.015 1.00 72.44 212 LEU A N 1
ATOM 1642 C CA . LEU A 1 212 ? -4.672 26.056 -12.928 1.00 72.44 212 LEU A CA 1
ATOM 1643 C C . LEU A 1 212 ? -4.108 26.811 -11.712 1.00 72.44 212 LEU A C 1
ATOM 1645 O O . LEU A 1 212 ? -4.774 27.696 -11.168 1.00 72.44 212 LEU A O 1
ATOM 1649 N N . VAL A 1 213 ? -2.875 26.499 -11.299 1.00 68.06 213 VAL A N 1
ATOM 1650 C CA . VAL A 1 213 ? -2.205 27.174 -10.174 1.00 68.06 213 VAL A CA 1
ATOM 1651 C C . VAL A 1 213 ? -1.928 28.644 -10.497 1.00 68.06 213 VAL A C 1
ATOM 1653 O O . VAL A 1 213 ? -2.229 29.517 -9.682 1.00 68.06 213 VAL A O 1
ATOM 1656 N N . ALA A 1 214 ? -1.387 28.941 -11.684 1.00 73.12 214 ALA A N 1
ATOM 1657 C CA . ALA A 1 214 ? -1.071 30.310 -12.094 1.00 73.12 214 ALA A CA 1
ATOM 1658 C C . ALA A 1 214 ? -2.323 31.199 -12.123 1.00 73.12 214 ALA A C 1
ATOM 1660 O O . ALA A 1 214 ? -2.315 32.322 -11.623 1.00 73.12 214 ALA A O 1
ATOM 1661 N N . GLN A 1 215 ? -3.414 30.664 -12.657 1.00 74.19 215 GLN A N 1
ATOM 1662 C CA . GLN A 1 215 ? -4.697 31.341 -12.749 1.00 74.19 215 GLN A CA 1
ATOM 1663 C C . GLN A 1 215 ? -5.358 31.561 -11.376 1.00 74.19 215 GLN A C 1
ATOM 1665 O O . GLN A 1 215 ? -5.875 32.642 -11.101 1.00 74.19 215 GLN A O 1
ATOM 1670 N N . SER A 1 216 ? -5.289 30.570 -10.485 1.00 72.94 216 SER A N 1
ATOM 1671 C CA . SER A 1 216 ? -5.827 30.677 -9.119 1.00 72.94 216 SER A CA 1
ATOM 1672 C C . SER A 1 216 ? -5.058 31.699 -8.277 1.00 72.94 216 SER A C 1
ATOM 1674 O O . SER A 1 216 ? -5.640 32.405 -7.456 1.00 72.94 216 SER A O 1
ATOM 1676 N N . ARG A 1 217 ? -3.750 31.833 -8.527 1.00 68.94 217 ARG A N 1
ATOM 1677 C CA . ARG A 1 217 ? -2.908 32.862 -7.911 1.00 68.94 217 ARG A CA 1
ATOM 1678 C C . ARG A 1 217 ? -3.338 34.276 -8.310 1.00 68.94 217 ARG A C 1
ATOM 1680 O O . ARG A 1 217 ? -3.466 35.133 -7.444 1.00 68.94 217 ARG A O 1
ATOM 1687 N N . GLN A 1 218 ? -3.602 34.495 -9.598 1.00 75.50 218 GLN A N 1
ATOM 1688 C CA . GLN A 1 218 ? -4.049 35.792 -10.118 1.00 75.50 218 GLN A CA 1
ATOM 1689 C C . GLN A 1 218 ? -5.399 36.222 -9.529 1.00 75.50 218 GLN A C 1
ATOM 1691 O O . GLN A 1 218 ? -5.585 37.397 -9.217 1.00 75.50 218 GLN A O 1
ATOM 1696 N N . ASP A 1 219 ? -6.334 35.287 -9.343 1.00 73.12 219 ASP A N 1
ATOM 1697 C CA . ASP A 1 219 ? -7.627 35.599 -8.725 1.00 73.12 219 ASP A CA 1
ATOM 1698 C C . ASP A 1 219 ? -7.483 35.954 -7.238 1.00 73.12 219 ASP A C 1
ATOM 1700 O O . ASP A 1 219 ? -8.070 36.938 -6.789 1.00 73.12 219 ASP A O 1
ATOM 1704 N N . ALA A 1 220 ? -6.645 35.222 -6.495 1.00 69.88 220 ALA A N 1
ATOM 1705 C CA . ALA A 1 220 ? -6.356 35.533 -5.095 1.00 69.88 220 ALA A CA 1
ATOM 1706 C C . ALA A 1 220 ? -5.709 36.919 -4.925 1.00 69.88 220 ALA A C 1
ATOM 1708 O O . ALA A 1 220 ? -6.022 37.653 -3.987 1.00 69.88 220 ALA A O 1
ATOM 1709 N N . GLU A 1 221 ? -4.816 37.300 -5.841 1.00 73.00 221 GLU A N 1
ATOM 1710 C CA . GLU A 1 221 ? -4.195 38.629 -5.852 1.00 73.00 221 GLU A CA 1
ATOM 1711 C C . GLU A 1 221 ? -5.211 39.731 -6.165 1.00 73.00 221 GLU A C 1
ATOM 1713 O O . GLU A 1 221 ? -5.200 40.772 -5.501 1.00 73.00 221 GLU A O 1
ATOM 1718 N N . ARG A 1 222 ? -6.118 39.491 -7.122 1.00 76.50 222 ARG A N 1
ATOM 1719 C CA . ARG A 1 222 ? -7.177 40.437 -7.493 1.00 76.50 222 ARG A CA 1
ATOM 1720 C C . ARG A 1 222 ? -8.111 40.718 -6.319 1.00 76.50 222 ARG A C 1
ATOM 1722 O O . ARG A 1 222 ? -8.305 41.880 -5.975 1.00 76.50 222 ARG A O 1
ATOM 1729 N N . ASP A 1 223 ? -8.626 39.683 -5.667 1.00 72.75 223 ASP A N 1
ATOM 1730 C CA . ASP A 1 223 ? -9.598 39.858 -4.583 1.00 72.75 223 ASP A CA 1
ATOM 1731 C C . ASP A 1 223 ? -8.942 40.463 -3.327 1.00 72.75 223 ASP A C 1
ATOM 1733 O O . ASP A 1 223 ? -9.545 41.289 -2.635 1.00 72.75 223 ASP A O 1
ATOM 1737 N N . ARG A 1 224 ? -7.660 40.160 -3.074 1.00 70.19 224 ARG A N 1
ATOM 1738 C CA . ARG A 1 224 ? -6.876 40.822 -2.018 1.00 70.19 224 ARG A CA 1
ATOM 1739 C C . ARG A 1 224 ? -6.670 42.313 -2.294 1.00 70.19 224 ARG A C 1
ATOM 1741 O O . ARG A 1 224 ? -6.680 43.105 -1.349 1.00 70.19 224 ARG A O 1
ATOM 1748 N N . ALA A 1 225 ? -6.464 42.703 -3.553 1.00 70.62 225 ALA A N 1
ATOM 1749 C CA . ALA A 1 225 ? -6.371 44.109 -3.934 1.00 70.62 225 ALA A CA 1
ATOM 1750 C C . ALA A 1 225 ? -7.709 44.830 -3.698 1.00 70.62 225 ALA A C 1
ATOM 1752 O O . ALA A 1 225 ? -7.721 45.892 -3.081 1.00 70.62 225 ALA A O 1
ATOM 1753 N N . THR A 1 226 ? -8.836 44.203 -4.053 1.00 73.00 226 THR A N 1
ATOM 1754 C CA . THR A 1 226 ? -10.184 44.748 -3.808 1.00 73.00 226 THR A CA 1
ATOM 1755 C C . THR A 1 226 ? -10.497 44.905 -2.313 1.00 73.00 226 THR A C 1
ATOM 1757 O O . THR A 1 226 ? -11.105 45.895 -1.906 1.00 73.00 226 THR A O 1
ATOM 1760 N N . PHE A 1 227 ? -10.035 43.977 -1.467 1.00 65.00 227 PHE A N 1
ATOM 1761 C CA . PHE A 1 227 ? -10.214 44.066 -0.013 1.00 65.00 227 PHE A CA 1
ATOM 1762 C C . PHE A 1 227 ? -9.398 45.203 0.628 1.00 65.00 227 PHE A C 1
ATOM 1764 O O . PHE A 1 227 ? -9.835 45.795 1.609 1.00 65.00 227 PHE A O 1
ATOM 1771 N N . ARG A 1 228 ? -8.226 45.548 0.073 1.00 60.38 228 ARG A N 1
ATOM 1772 C CA . ARG A 1 228 ? -7.392 46.666 0.560 1.00 60.38 228 ARG A CA 1
ATOM 1773 C C . ARG A 1 228 ? -7.927 48.050 0.184 1.00 60.38 228 ARG A C 1
ATOM 1775 O O . ARG A 1 228 ? -7.535 49.024 0.816 1.00 60.38 228 ARG A O 1
ATOM 1782 N N . GLU A 1 229 ? -8.786 48.136 -0.827 1.00 61.12 229 GLU A N 1
ATOM 1783 C CA . GLU A 1 229 ? -9.389 49.390 -1.304 1.00 61.12 229 GLU A CA 1
ATOM 1784 C C . GLU A 1 229 ? -10.777 49.664 -0.697 1.00 61.12 229 GLU A C 1
ATOM 1786 O O . GLU A 1 229 ? -11.391 50.688 -0.995 1.00 61.12 229 GLU A O 1
ATOM 1791 N N . SER A 1 230 ? -11.266 48.776 0.175 1.00 48.50 230 SER A N 1
ATOM 1792 C CA . SER A 1 230 ? -12.495 48.992 0.944 1.00 48.50 230 SER A CA 1
ATOM 1793 C C . SER A 1 230 ? -12.173 49.766 2.239 1.00 48.50 230 SER A C 1
ATOM 1795 O O . SER A 1 230 ? -11.349 49.278 3.015 1.00 48.50 230 SER A O 1
ATOM 1797 N N . PRO A 1 231 ? -12.748 50.967 2.457 1.00 51.00 231 PRO A N 1
ATOM 1798 C CA . PRO A 1 231 ? -12.449 51.831 3.606 1.00 51.00 231 PRO A CA 1
ATOM 1799 C C . PRO A 1 231 ? -12.953 51.293 4.951 1.00 51.00 231 PRO A C 1
ATOM 1801 O O . PRO A 1 231 ? -13.994 50.596 4.970 1.00 51.00 231 PRO A O 1
#

Solvent-accessible surface area (backbone atoms only — not comparable to full-atom values): 14351 Å² total; per-residue (Å²): 133,87,79,71,42,79,47,79,70,59,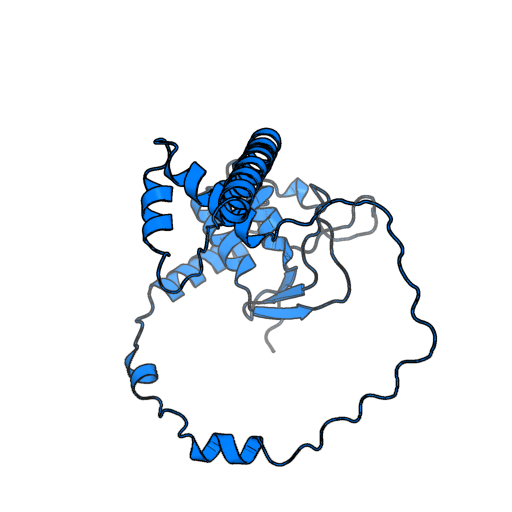36,60,89,91,48,87,84,50,91,43,55,59,65,82,83,33,51,37,91,82,57,56,67,65,63,44,49,53,50,19,52,53,48,65,67,39,45,81,72,48,77,55,101,54,71,43,57,36,90,86,80,58,47,83,30,44,39,36,30,22,28,84,86,52,45,34,31,46,42,32,44,20,54,40,28,68,79,52,32,33,56,70,60,65,74,55,54,56,50,47,52,54,51,52,54,56,58,71,69,52,87,86,74,62,64,68,66,75,66,55,79,77,84,57,68,81,65,56,60,73,73,72,72,80,73,78,79,79,78,72,74,79,76,74,94,73,81,80,80,83,80,78,86,68,99,68,82,81,74,62,71,66,55,35,50,55,40,41,55,54,51,57,53,67,48,92,82,39,76,62,54,45,52,52,55,66,72,32,74,65,92,88,50,76,74,74,76,67,74,60,66,70,72,48,51,76,65,58,49,52,49,48,52,55,53,14,42,54,52,48,53,51,53,53,53,55,59,71,73,58,132

Sequence (231 aa):
MTDLRLIGYWRVNGDPNSAYPHPGAWIDLAWDSRERHIVGGYLSAGTVLRAYMGFSPCRICGRNNGAAEYTDGTYVWPEGLSHYVDEHSVRLPPEFVDHVVRRSDALEAQEVSDSWWRNQPARTEATVTALSSADPEPTMPAAPAGMIEHRDGGDGLYLDATSVWSYMVTRLAAADGHRVLAATARGTIANGHAEVSWTEVHQMTDAAYRELVAQSRQDAERDRATFRESP

Foldseek 3Di:
DQDAAEDDDADAPPPPPDPHHHLLVQADPVPDPVLLVLVLVLLLPFAWPDFAPDFDADNPPRHGQHGTWGDPVHYIYGNNSSVCSNVRVRDTDPVVSVVSVVVVVVVVPDDDDCPVVVPDDDDDPVVVVVVVPPDDPPPDPPDPPDDDPPDDDDPDDDDPPVQLVVLLLVVVCPPPPCPPSVVQQVVPPDPPDGDDDCVVVVVDDPVRNVVSSVVSVVVSVVVVVVVVPDD

Radius of gyration: 25.01 Å; Cα contacts (8 Å, |Δi|>4): 195; chains: 1; bounding box: 48×71×56 Å